Protein AF-A0A9D8VPH8-F1 (afdb_monomer)

Mean predicted aligned error: 17.32 Å

pLDDT: mean 70.52, std 19.3, range [32.56, 95.44]

Foldseek 3Di:
DDDDDDDDDDDPPPPPPPPPPQDQDPFWKKWWDDPPWTWIWGAHPVNQWIWIDTPNDTDIWGWPPPPDPDPQWGWTHDPLWIWTDGPQWIWIQHNVRDITIMGTPVLCLLPVQQPPPPPPPQPPFAKKFFDQAWFFFADFDPPGDGPDGGYHRFIKTFRGFPNPDDDQATKTWIAGDPGDIGITTQARMEDCDPDSSNCRRHPHDD

Sequence (206 aa):
MIRTLFVATAVAATMTMAVPKAEASPGFDFVCFDRDIVASIGLDLEWENAYLTIDGKETVLPATGQGSSNRDSFAFAGDGFSFQGFAPEGQLILADGRAAQCYQARQSIKTMALYGSDNNFQWSAYDARGTGSGNVRAAPSVFAEKVASLGDDEPVIIKRNTDEFLDGFFWFQIAFGEGETGYIWGALLCTDADEPELNTTVRRCN

Nearest PDB structures (foldseek):
  5jk2-assembly5_E  TM=5.278E-01  e=2.206E-01  Treponema pallidum subsp. pallidum str. Nichols
  7ybu-assembly1_A  TM=3.142E-01  e=6.454E-03  Homo sapiens
  5jk2-assembly8_H  TM=4.843E-01  e=2.206E-01  Treponema pallidum subsp. pallidum str. Nichols
  6lf2-assembly1_A  TM=1.926E-01  e=7.955E+00  Mytilisepta virgata

Radius of gyration: 25.85 Å; Cα contacts (8 Å, |Δi|>4): 419; chains: 1; bounding box: 108×34×48 Å

Solvent-accessible surface area (backbone atoms only — not comparable to full-atom values): 11797 Å² total; per-residue (Å²): 138,90,82,84,85,80,83,83,81,83,79,82,78,80,78,78,76,75,76,74,79,75,73,69,37,100,79,48,38,27,45,29,42,45,103,89,46,68,34,40,33,31,28,39,91,81,63,51,39,33,42,37,30,47,92,88,45,77,45,72,18,41,44,72,74,62,79,49,97,48,89,48,45,48,41,25,42,39,97,60,33,36,42,36,42,46,68,64,40,32,37,37,33,40,71,87,70,51,73,21,54,24,30,30,42,97,72,24,61,74,46,64,68,63,61,77,75,55,98,73,70,73,60,66,74,39,71,31,23,23,30,69,79,19,56,25,11,78,39,76,47,94,85,37,57,75,74,48,71,38,46,63,69,34,66,29,31,45,61,41,73,65,74,39,71,54,99,90,22,38,19,27,35,32,34,33,86,96,71,47,73,38,16,35,53,19,80,35,31,21,29,82,59,94,41,82,77,47,57,73,44,25,40,65,59,132

Structure (mmCIF, N/CA/C/O backbone):
data_AF-A0A9D8VPH8-F1
#
_entry.id   AF-A0A9D8VPH8-F1
#
loop_
_atom_site.group_PDB
_atom_site.id
_atom_site.type_symbol
_atom_site.label_atom_id
_atom_site.label_alt_id
_atom_site.label_comp_id
_atom_site.label_asym_id
_atom_site.label_entity_id
_atom_site.label_seq_id
_atom_site.pdbx_PDB_ins_code
_atom_site.Cartn_x
_atom_site.Cartn_y
_atom_site.Cartn_z
_atom_site.occupancy
_atom_site.B_iso_or_equiv
_atom_site.auth_seq_id
_atom_site.auth_comp_id
_atom_site.auth_asym_id
_atom_site.auth_atom_id
_atom_site.pdbx_PDB_model_num
ATOM 1 N N . MET A 1 1 ? 85.100 -12.158 -18.370 1.00 43.06 1 MET A N 1
ATOM 2 C CA . MET A 1 1 ? 84.073 -11.170 -18.764 1.00 43.06 1 MET A CA 1
ATOM 3 C C . MET A 1 1 ? 82.760 -11.902 -18.969 1.00 43.06 1 MET A C 1
ATOM 5 O O . MET A 1 1 ? 82.743 -12.952 -19.591 1.00 43.06 1 MET A O 1
ATOM 9 N N . ILE A 1 2 ? 81.724 -11.378 -18.324 1.00 43.78 2 ILE A N 1
ATOM 10 C CA . ILE A 1 2 ? 80.366 -11.906 -18.140 1.00 43.78 2 ILE A CA 1
ATOM 11 C C . ILE A 1 2 ? 79.537 -11.706 -19.420 1.00 43.78 2 ILE A C 1
ATOM 13 O O . ILE A 1 2 ? 79.721 -10.675 -20.063 1.00 43.78 2 ILE A O 1
ATOM 17 N N . ARG A 1 3 ? 78.585 -12.607 -19.725 1.00 40.88 3 ARG A N 1
ATOM 18 C CA . ARG A 1 3 ? 77.156 -12.261 -19.942 1.00 40.88 3 ARG A CA 1
ATOM 19 C C . ARG A 1 3 ? 76.306 -13.476 -20.325 1.00 40.88 3 ARG A C 1
ATOM 21 O O . ARG A 1 3 ? 76.229 -13.879 -21.478 1.00 40.88 3 ARG A O 1
ATOM 28 N N . THR A 1 4 ? 75.632 -14.009 -19.314 1.00 42.00 4 THR A N 1
ATOM 29 C CA . THR A 1 4 ? 74.482 -14.909 -19.413 1.00 42.00 4 THR A CA 1
ATOM 30 C C . THR A 1 4 ? 73.277 -14.108 -19.920 1.00 42.00 4 THR A C 1
ATOM 32 O O . THR A 1 4 ? 72.920 -13.097 -19.312 1.00 42.00 4 THR A O 1
ATOM 35 N N . LEU A 1 5 ? 72.669 -14.523 -21.036 1.00 47.56 5 LEU A N 1
ATOM 36 C CA . LEU A 1 5 ? 71.384 -13.992 -21.502 1.00 47.56 5 LEU A CA 1
ATOM 37 C C . LEU A 1 5 ? 70.265 -14.554 -20.616 1.00 47.56 5 LEU A C 1
ATOM 39 O O . LEU A 1 5 ? 70.063 -15.765 -20.579 1.00 47.56 5 LEU A O 1
ATOM 43 N N . PHE A 1 6 ? 69.519 -13.680 -19.943 1.00 44.41 6 PHE A N 1
ATOM 44 C CA . PHE A 1 6 ? 68.229 -14.028 -19.350 1.00 44.41 6 PHE A CA 1
ATOM 45 C C . PHE A 1 6 ? 67.113 -13.664 -20.331 1.00 44.41 6 PHE A C 1
ATOM 47 O O . PHE A 1 6 ? 66.989 -12.513 -20.749 1.00 44.41 6 PHE A O 1
ATOM 54 N N . VAL A 1 7 ? 66.316 -14.665 -20.701 1.00 47.72 7 VAL A N 1
ATOM 55 C CA . VAL A 1 7 ? 65.078 -14.521 -21.472 1.00 47.72 7 VAL A CA 1
ATOM 56 C C . VAL A 1 7 ? 63.982 -14.058 -20.512 1.00 47.72 7 VAL A C 1
ATOM 58 O O . VAL A 1 7 ? 63.615 -14.783 -19.589 1.00 47.72 7 VAL A O 1
ATOM 61 N N . ALA A 1 8 ? 63.471 -12.845 -20.713 1.00 44.78 8 ALA A N 1
ATOM 62 C CA . ALA A 1 8 ? 62.307 -12.342 -19.995 1.00 44.78 8 ALA A CA 1
ATOM 63 C C . ALA A 1 8 ? 61.039 -12.812 -20.718 1.00 44.78 8 ALA A C 1
ATOM 65 O O . ALA A 1 8 ? 60.713 -12.327 -21.800 1.00 44.78 8 ALA A O 1
ATOM 66 N N . THR A 1 9 ? 60.333 -13.773 -20.125 1.00 45.97 9 THR A N 1
ATOM 67 C CA . THR A 1 9 ? 59.008 -14.194 -20.595 1.00 45.97 9 THR A CA 1
ATOM 68 C C . THR A 1 9 ? 57.981 -13.306 -19.900 1.00 45.97 9 THR A C 1
ATOM 70 O O . THR A 1 9 ? 57.778 -13.423 -18.694 1.00 45.97 9 THR A O 1
ATOM 73 N N . ALA A 1 10 ? 57.380 -12.372 -20.635 1.00 46.34 10 ALA A N 1
ATOM 74 C CA . ALA A 1 10 ? 56.310 -11.527 -20.120 1.00 46.34 10 ALA A CA 1
ATOM 75 C C . ALA A 1 10 ? 55.003 -12.332 -20.092 1.00 46.34 10 ALA A C 1
ATOM 77 O O . ALA A 1 10 ? 54.409 -12.608 -21.133 1.00 46.34 10 ALA A O 1
ATOM 78 N N . VAL A 1 11 ? 54.566 -12.731 -18.898 1.00 50.97 11 VAL A N 1
ATOM 79 C CA . VAL A 1 11 ? 53.231 -13.297 -18.679 1.00 50.97 11 VAL A CA 1
ATOM 80 C C . VAL A 1 11 ? 52.247 -12.130 -18.638 1.00 50.97 11 VAL A C 1
ATOM 82 O O . VAL A 1 11 ? 52.229 -11.359 -17.681 1.00 50.97 11 VAL A O 1
ATOM 85 N N . ALA A 1 12 ? 51.452 -11.974 -19.695 1.00 48.78 12 ALA A N 1
ATOM 86 C CA . ALA A 1 12 ? 50.333 -11.043 -19.710 1.00 48.78 12 ALA A CA 1
ATOM 87 C C . ALA A 1 12 ? 49.222 -11.600 -18.807 1.00 48.78 12 ALA A C 1
ATOM 89 O O . ALA A 1 12 ? 48.477 -12.496 -19.197 1.00 48.78 12 ALA A O 1
ATOM 90 N N . ALA A 1 13 ? 49.145 -11.099 -17.575 1.00 45.41 13 ALA A N 1
ATOM 91 C CA . ALA A 1 13 ? 48.037 -11.378 -16.676 1.00 45.41 13 ALA A CA 1
ATOM 92 C C . ALA A 1 13 ? 46.803 -10.603 -17.161 1.00 45.41 13 ALA A C 1
ATOM 94 O O . ALA A 1 13 ? 46.697 -9.393 -16.966 1.00 45.41 13 ALA A O 1
ATOM 95 N N . THR A 1 14 ? 45.871 -11.292 -17.816 1.00 45.94 14 THR A N 1
ATOM 96 C CA . THR A 1 14 ? 44.527 -10.768 -18.073 1.00 45.94 14 THR A CA 1
ATOM 97 C C . THR A 1 14 ? 43.795 -10.671 -16.740 1.00 45.94 14 THR A C 1
ATOM 99 O O . THR A 1 14 ? 43.252 -11.657 -16.246 1.00 45.94 14 THR A O 1
ATOM 102 N N . MET A 1 15 ? 43.825 -9.488 -16.126 1.00 43.62 15 MET A N 1
ATOM 103 C CA . MET A 1 15 ? 42.966 -9.169 -14.992 1.00 43.62 15 MET A CA 1
ATOM 104 C C . MET A 1 15 ? 41.521 -9.123 -15.489 1.00 43.62 15 MET A C 1
ATOM 106 O O . MET A 1 15 ? 41.090 -8.142 -16.090 1.00 43.62 15 MET A O 1
ATOM 110 N N . THR A 1 16 ? 40.769 -10.196 -15.256 1.00 43.66 16 THR A N 1
ATOM 111 C CA . THR A 1 16 ? 39.308 -10.146 -15.285 1.00 43.66 16 THR A CA 1
ATOM 112 C C . THR A 1 16 ? 38.879 -9.262 -14.122 1.00 43.66 16 THR A C 1
ATOM 114 O O . THR A 1 16 ? 38.888 -9.702 -12.972 1.00 43.66 16 THR A O 1
ATOM 117 N N . MET A 1 17 ? 38.580 -7.992 -14.400 1.00 38.25 17 MET A N 1
ATOM 118 C CA . MET A 1 17 ? 37.919 -7.140 -13.421 1.00 38.25 17 MET A CA 1
ATOM 119 C C . MET A 1 17 ? 36.546 -7.754 -13.154 1.00 38.25 17 MET A C 1
ATOM 121 O O . MET A 1 17 ? 35.689 -7.775 -14.035 1.00 38.25 17 MET A O 1
ATOM 125 N N . ALA A 1 18 ? 36.365 -8.316 -11.960 1.00 37.81 18 ALA A N 1
ATOM 126 C CA . ALA A 1 18 ? 35.039 -8.610 -11.455 1.00 37.81 18 ALA A CA 1
ATOM 127 C C . ALA A 1 18 ? 34.320 -7.265 -11.352 1.00 37.81 18 ALA A C 1
ATOM 129 O O . ALA A 1 18 ? 34.745 -6.400 -10.585 1.00 37.81 18 ALA A O 1
ATOM 130 N N . VAL A 1 19 ? 33.295 -7.066 -12.181 1.00 39.75 19 VAL A N 1
ATOM 131 C CA . VAL A 1 19 ? 32.410 -5.910 -12.060 1.00 39.75 19 VAL A CA 1
ATOM 132 C C . VAL A 1 19 ? 31.807 -6.004 -10.659 1.00 39.75 19 VAL A C 1
ATOM 134 O O . VAL A 1 19 ? 31.173 -7.024 -10.361 1.00 39.75 19 VAL A O 1
ATOM 137 N N . PRO A 1 20 ? 32.062 -5.039 -9.757 1.00 38.50 20 PRO A N 1
ATOM 138 C CA .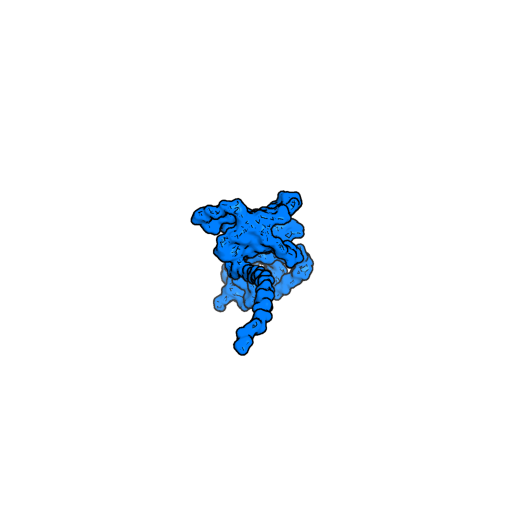 PRO A 1 20 ? 31.401 -5.045 -8.467 1.00 38.50 20 PRO A CA 1
ATOM 139 C C . PRO A 1 20 ? 29.900 -5.029 -8.741 1.00 38.50 20 PRO A C 1
ATOM 141 O O . PRO A 1 20 ? 29.426 -4.229 -9.547 1.00 38.50 20 PRO A O 1
ATOM 144 N N . LYS A 1 21 ? 29.171 -5.966 -8.127 1.00 39.19 21 LYS A N 1
ATOM 145 C CA . LYS A 1 21 ? 27.712 -5.983 -8.170 1.00 39.19 21 LYS A CA 1
ATOM 146 C C . LYS A 1 21 ? 27.276 -4.625 -7.624 1.00 39.19 21 LYS A C 1
ATOM 148 O O . LYS A 1 21 ? 27.523 -4.354 -6.452 1.00 39.19 21 LYS A O 1
ATOM 153 N N . ALA A 1 22 ? 26.773 -3.749 -8.492 1.00 43.41 22 ALA A N 1
ATOM 154 C CA . ALA A 1 22 ? 26.276 -2.452 -8.078 1.00 43.41 22 ALA A CA 1
ATOM 155 C C . ALA A 1 22 ? 25.203 -2.719 -7.023 1.00 43.41 22 ALA A C 1
ATOM 157 O O . ALA A 1 22 ? 24.220 -3.413 -7.288 1.00 43.41 22 ALA A O 1
ATOM 158 N N . GLU A 1 23 ? 25.460 -2.283 -5.793 1.00 38.69 23 GLU A N 1
ATOM 159 C CA . GLU A 1 23 ? 24.465 -2.351 -4.737 1.00 38.69 23 GLU A CA 1
ATOM 160 C C . GLU A 1 23 ? 23.299 -1.474 -5.193 1.00 38.69 23 GLU A C 1
ATOM 162 O O . GLU A 1 23 ? 23.484 -0.284 -5.465 1.00 38.69 23 GLU A O 1
ATOM 167 N N . ALA A 1 24 ? 22.122 -2.084 -5.364 1.00 39.75 24 ALA A N 1
ATOM 168 C CA . ALA A 1 24 ? 20.904 -1.363 -5.698 1.00 39.75 24 ALA A CA 1
ATOM 169 C C . ALA A 1 24 ? 20.749 -0.174 -4.736 1.00 39.75 24 ALA A C 1
ATOM 171 O O . ALA A 1 24 ? 20.953 -0.298 -3.524 1.00 39.75 24 ALA A O 1
ATOM 172 N N . SER A 1 25 ? 20.470 1.004 -5.294 1.00 39.38 25 SER A N 1
ATOM 173 C CA . SER A 1 25 ? 20.439 2.246 -4.530 1.00 39.38 25 SER A CA 1
ATOM 174 C C . SER A 1 25 ? 19.350 2.204 -3.447 1.00 39.38 25 SER A C 1
ATOM 176 O O . SER A 1 25 ? 18.224 1.829 -3.766 1.00 39.38 25 SER A O 1
ATOM 178 N N . PRO A 1 26 ? 19.592 2.682 -2.209 1.00 40.00 26 PRO A N 1
ATOM 179 C CA . PRO A 1 26 ? 18.614 2.654 -1.106 1.00 40.00 26 PRO A CA 1
ATOM 180 C C . PRO A 1 26 ? 17.385 3.589 -1.252 1.00 40.00 26 PRO A C 1
ATOM 182 O O . PRO A 1 26 ? 16.870 4.096 -0.249 1.00 40.00 26 PRO A O 1
ATOM 185 N N . GLY A 1 27 ? 16.941 3.943 -2.463 1.00 46.38 27 GLY A N 1
ATOM 186 C CA . GLY A 1 27 ? 16.120 5.148 -2.656 1.00 46.38 27 GLY A CA 1
ATOM 187 C C . GLY A 1 27 ? 14.969 5.113 -3.656 1.00 46.38 27 GLY A C 1
ATOM 188 O O . GLY A 1 27 ? 14.057 5.928 -3.500 1.00 46.38 27 GLY A O 1
ATOM 189 N N . PHE A 1 28 ? 14.978 4.229 -4.652 1.00 52.66 28 PHE A N 1
ATOM 190 C CA . PHE A 1 28 ? 14.043 4.297 -5.784 1.00 52.66 28 PHE A CA 1
ATOM 191 C C . PHE A 1 28 ? 13.571 2.907 -6.194 1.00 52.66 28 PHE A C 1
ATOM 193 O O . PHE A 1 28 ? 13.762 2.484 -7.329 1.00 52.66 28 PHE A O 1
ATOM 200 N N . ASP A 1 29 ? 12.952 2.205 -5.253 1.00 73.62 29 ASP A N 1
ATOM 201 C CA . ASP A 1 29 ? 12.341 0.917 -5.550 1.00 73.62 29 ASP A CA 1
ATOM 202 C C . ASP A 1 29 ? 10.906 1.135 -6.031 1.00 73.62 29 ASP A C 1
ATOM 204 O O . ASP A 1 29 ? 10.215 2.020 -5.531 1.00 73.62 29 ASP A O 1
ATOM 208 N N . PHE A 1 30 ? 10.447 0.353 -6.999 1.00 78.25 30 PHE A N 1
ATOM 209 C CA . PHE A 1 30 ? 9.050 0.237 -7.395 1.00 78.25 30 PHE A CA 1
ATOM 210 C C . PHE A 1 30 ? 8.558 -1.162 -7.063 1.00 78.25 30 PHE A C 1
ATOM 212 O O . PHE A 1 30 ? 9.297 -2.137 -7.189 1.00 78.25 30 PHE A O 1
ATOM 219 N N . VAL A 1 31 ? 7.291 -1.261 -6.684 1.00 77.56 31 VAL A N 1
ATOM 220 C CA . VAL A 1 31 ? 6.583 -2.534 -6.571 1.00 77.56 31 VAL A CA 1
ATOM 221 C C . VAL A 1 31 ? 5.559 -2.589 -7.689 1.00 77.56 31 VAL A C 1
ATOM 223 O O . VAL A 1 31 ? 4.720 -1.694 -7.805 1.00 77.56 31 VAL A O 1
ATOM 226 N N . CYS A 1 32 ? 5.651 -3.626 -8.512 1.00 75.88 32 CYS A N 1
ATOM 227 C CA . CYS A 1 32 ? 4.750 -3.900 -9.616 1.00 75.88 32 CYS A CA 1
ATOM 228 C C . CYS A 1 32 ? 3.871 -5.100 -9.285 1.00 75.88 32 CYS A C 1
ATOM 230 O O . CYS A 1 32 ? 4.361 -6.110 -8.776 1.00 75.88 32 CYS A O 1
ATOM 232 N N . PHE A 1 33 ? 2.590 -5.004 -9.618 1.00 66.12 33 PHE A N 1
ATOM 233 C CA . PHE A 1 33 ? 1.634 -6.075 -9.377 1.00 66.12 33 PHE A CA 1
ATOM 234 C C . PHE A 1 33 ? 0.684 -6.275 -10.561 1.00 66.12 33 PHE A C 1
ATOM 236 O O . PHE A 1 33 ? 0.204 -5.328 -11.189 1.00 66.12 33 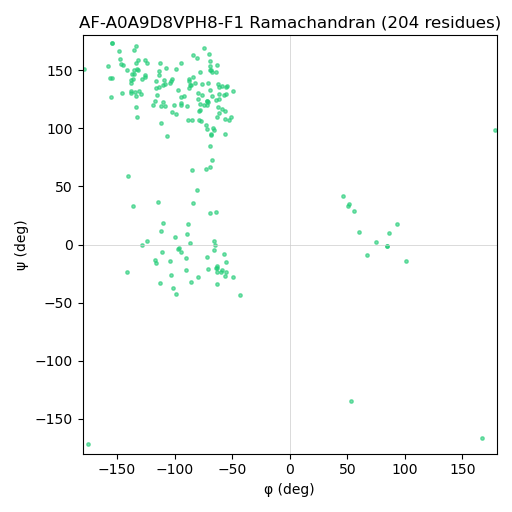PHE A O 1
ATOM 243 N N . ASP A 1 34 ? 0.430 -7.548 -10.843 1.00 64.62 34 ASP A N 1
ATOM 244 C CA . ASP A 1 34 ? -0.652 -8.084 -11.672 1.00 64.62 34 ASP A CA 1
ATOM 245 C C . ASP A 1 34 ? -1.250 -9.288 -10.915 1.00 64.62 34 ASP A C 1
ATOM 247 O O . ASP A 1 34 ? -0.647 -9.758 -9.951 1.00 64.62 34 ASP A O 1
ATOM 251 N N . ARG A 1 35 ? -2.418 -9.805 -11.322 1.00 55.84 35 ARG A N 1
ATOM 252 C CA . ARG A 1 35 ? -3.180 -10.840 -10.583 1.00 55.84 35 ARG A CA 1
ATOM 253 C C . ARG A 1 35 ? -2.350 -12.050 -10.134 1.00 55.84 35 ARG A C 1
ATOM 255 O O . ARG A 1 35 ? -2.701 -12.658 -9.130 1.00 55.84 35 ARG A O 1
ATOM 262 N N . ASP A 1 36 ? -1.277 -12.364 -10.859 1.00 65.00 36 ASP A N 1
ATOM 263 C CA . ASP A 1 36 ? -0.448 -13.551 -10.643 1.00 65.00 36 ASP A CA 1
ATOM 264 C C . ASP A 1 36 ? 1.044 -13.237 -10.411 1.00 65.00 36 ASP A C 1
ATOM 266 O O . ASP A 1 36 ? 1.846 -14.165 -10.339 1.00 65.00 36 ASP A O 1
ATOM 270 N N . ILE A 1 37 ? 1.455 -11.960 -10.36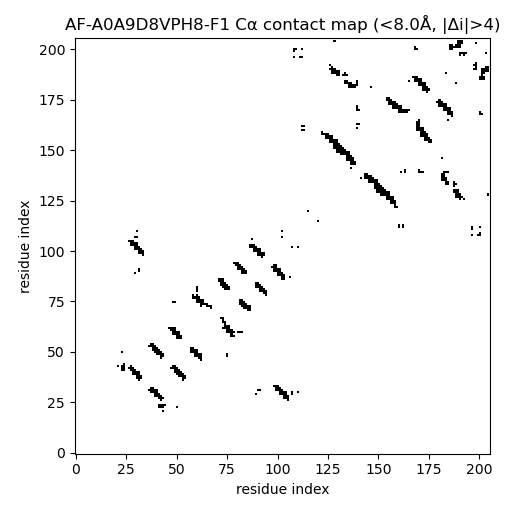7 1.00 64.38 37 ILE A N 1
ATOM 271 C CA . ILE A 1 37 ? 2.877 -11.574 -10.303 1.00 64.38 37 ILE A CA 1
ATOM 272 C C . ILE A 1 37 ? 3.087 -10.433 -9.313 1.00 64.38 37 ILE A C 1
ATOM 274 O O . ILE A 1 37 ? 2.455 -9.382 -9.418 1.00 64.38 37 ILE A O 1
ATOM 278 N N . VAL A 1 38 ? 4.062 -10.623 -8.422 1.00 65.94 38 VAL A N 1
ATOM 279 C CA . VAL A 1 38 ? 4.664 -9.569 -7.602 1.00 65.94 38 VAL A CA 1
ATOM 280 C C . VAL A 1 38 ? 6.102 -9.386 -8.070 1.00 65.94 38 VAL A C 1
ATOM 282 O O . VAL A 1 38 ? 6.900 -10.322 -8.021 1.00 65.94 38 VAL A O 1
ATOM 285 N N . ALA A 1 39 ? 6.426 -8.185 -8.539 1.00 79.12 39 ALA A N 1
ATOM 286 C CA . ALA A 1 39 ? 7.770 -7.835 -8.974 1.00 79.12 39 ALA A CA 1
ATOM 287 C C . ALA A 1 39 ? 8.268 -6.590 -8.241 1.00 79.12 39 ALA A C 1
ATOM 289 O O . ALA A 1 39 ? 7.491 -5.676 -7.961 1.00 79.12 39 ALA A O 1
ATOM 290 N N . SER A 1 40 ? 9.566 -6.528 -7.964 1.00 81.06 40 SER A N 1
ATOM 291 C CA . SER A 1 40 ? 10.217 -5.305 -7.493 1.00 81.06 40 SER A CA 1
ATOM 292 C C . SER A 1 40 ? 11.202 -4.792 -8.530 1.00 81.06 40 SER A C 1
ATOM 294 O O . SER A 1 40 ? 11.774 -5.564 -9.298 1.00 81.06 40 SER A O 1
ATOM 296 N N . ILE A 1 41 ? 11.377 -3.476 -8.579 1.00 84.44 41 ILE A N 1
ATOM 297 C CA . ILE A 1 41 ? 12.321 -2.824 -9.480 1.00 84.44 41 ILE A CA 1
ATOM 298 C C . ILE A 1 41 ? 13.128 -1.816 -8.682 1.00 84.44 41 ILE A C 1
ATOM 300 O O . ILE A 1 41 ? 12.582 -0.793 -8.290 1.00 84.44 41 ILE A O 1
ATOM 304 N N . GLY A 1 42 ? 14.412 -2.083 -8.466 1.00 82.38 42 GLY A N 1
ATOM 305 C CA . GLY A 1 42 ? 15.339 -1.083 -7.931 1.00 82.38 42 GLY A CA 1
ATOM 306 C C . GLY A 1 42 ? 15.949 -0.262 -9.059 1.00 82.38 42 GLY A C 1
ATOM 307 O O . GLY A 1 42 ? 16.270 -0.818 -10.105 1.00 82.38 42 GLY A O 1
ATOM 308 N N . LEU A 1 43 ? 16.127 1.043 -8.877 1.00 79.38 43 LEU A N 1
ATOM 309 C CA . LEU A 1 43 ? 16.886 1.876 -9.818 1.00 79.38 43 LEU A CA 1
ATOM 310 C C . LEU A 1 43 ? 18.280 2.170 -9.258 1.00 79.38 43 LEU A C 1
ATOM 312 O O . LEU A 1 43 ? 18.427 2.423 -8.058 1.00 79.38 43 LEU A O 1
ATOM 316 N N . ASP A 1 44 ? 19.314 2.162 -10.104 1.00 71.81 44 ASP A N 1
ATOM 317 C CA . ASP A 1 44 ? 20.605 2.719 -9.690 1.00 71.81 44 ASP A CA 1
ATOM 318 C C . ASP A 1 44 ? 20.550 4.253 -9.566 1.00 71.81 44 ASP A C 1
ATOM 320 O O . ASP A 1 44 ? 19.624 4.931 -10.016 1.00 71.81 44 ASP A O 1
ATOM 324 N N . LEU A 1 45 ? 21.552 4.818 -8.889 1.00 64.38 45 LEU A N 1
ATOM 325 C CA . LEU A 1 45 ? 21.646 6.263 -8.655 1.00 64.38 45 LEU A CA 1
ATOM 326 C C . LEU A 1 45 ? 21.784 7.076 -9.946 1.00 64.38 45 LEU A C 1
ATOM 328 O O . LEU A 1 45 ? 21.464 8.268 -9.956 1.00 64.38 45 LEU A O 1
ATOM 332 N N . GLU A 1 46 ? 22.283 6.443 -11.000 1.00 73.69 46 GLU A N 1
ATOM 333 C CA . GLU A 1 46 ? 22.599 7.070 -12.279 1.00 73.69 46 GLU A CA 1
ATOM 334 C C . GLU A 1 46 ? 21.437 6.945 -13.277 1.00 73.69 46 GLU A C 1
ATOM 336 O O . GLU A 1 46 ? 21.456 7.603 -14.316 1.00 73.69 46 GLU A O 1
ATOM 341 N N . TRP A 1 47 ? 20.383 6.199 -12.916 1.00 75.25 47 TRP A N 1
ATOM 342 C CA . TRP A 1 47 ? 19.238 5.862 -13.766 1.00 75.25 47 TRP A CA 1
ATOM 343 C C . TRP A 1 47 ? 19.663 5.172 -15.070 1.00 75.25 47 TRP A C 1
ATOM 345 O O . TRP A 1 47 ? 18.987 5.278 -16.094 1.00 75.25 47 TRP A O 1
ATOM 355 N N . GLU A 1 48 ? 20.787 4.458 -15.031 1.00 81.81 48 GLU A N 1
ATOM 356 C CA . GLU A 1 48 ? 21.329 3.705 -16.159 1.00 81.81 48 GLU A CA 1
ATOM 357 C C . GLU A 1 48 ? 20.721 2.308 -16.232 1.00 81.81 48 GLU A C 1
ATOM 359 O O . GLU A 1 48 ? 20.517 1.777 -17.327 1.00 81.81 48 GLU A O 1
ATOM 364 N N . ASN A 1 49 ? 20.388 1.727 -15.078 1.00 84.88 49 ASN A N 1
ATOM 365 C CA . ASN A 1 49 ? 19.815 0.395 -14.978 1.00 84.88 49 ASN A CA 1
ATOM 366 C C . ASN A 1 49 ? 18.665 0.337 -13.973 1.00 84.88 49 ASN A C 1
ATOM 368 O O . ASN A 1 49 ? 18.679 0.964 -12.909 1.00 84.88 49 ASN A O 1
ATOM 372 N N . ALA A 1 50 ? 17.703 -0.517 -14.305 1.00 88.81 50 ALA A N 1
ATOM 373 C CA . ALA A 1 50 ? 16.677 -1.002 -13.404 1.00 88.81 50 ALA A CA 1
ATOM 374 C C . ALA A 1 50 ? 16.909 -2.492 -13.103 1.00 88.81 50 ALA A C 1
ATOM 376 O O . ALA A 1 50 ? 17.206 -3.282 -13.996 1.00 88.81 50 ALA A O 1
ATOM 377 N N . TYR A 1 51 ? 16.763 -2.889 -11.844 1.00 88.00 51 TYR A N 1
ATOM 378 C CA . TYR A 1 51 ? 16.974 -4.246 -11.346 1.00 88.00 51 TYR A CA 1
ATOM 379 C C . TYR A 1 51 ? 15.614 -4.871 -11.053 1.00 88.00 51 TYR A C 1
ATOM 381 O O . TYR A 1 51 ? 15.046 -4.666 -9.981 1.00 88.00 51 TYR A O 1
ATOM 389 N N . LEU A 1 52 ? 15.075 -5.596 -12.031 1.00 90.06 52 LEU A N 1
ATOM 390 C CA . LEU A 1 52 ? 13.798 -6.293 -11.930 1.00 90.06 52 LEU A CA 1
ATOM 391 C C . LEU A 1 52 ? 13.978 -7.608 -11.169 1.00 90.06 52 LEU A C 1
ATOM 393 O O . LEU A 1 52 ? 14.760 -8.455 -11.587 1.00 90.06 52 LEU A O 1
ATOM 397 N N . THR A 1 53 ? 13.204 -7.822 -10.110 1.00 81.94 53 THR A N 1
ATOM 398 C CA . THR A 1 53 ? 13.146 -9.095 -9.384 1.00 81.94 53 THR A CA 1
ATOM 399 C C . THR A 1 53 ? 11.750 -9.695 -9.479 1.00 81.94 53 THR A C 1
ATOM 401 O O . THR A 1 53 ? 10.779 -9.062 -9.071 1.00 81.94 53 THR A O 1
ATOM 404 N N . ILE A 1 54 ? 11.654 -10.926 -9.986 1.00 80.44 54 ILE A N 1
ATOM 405 C CA . ILE A 1 54 ? 10.428 -11.743 -10.018 1.00 80.44 54 ILE A CA 1
ATOM 406 C C . ILE A 1 54 ? 10.785 -13.112 -9.437 1.00 80.44 54 ILE A C 1
ATOM 408 O O . ILE A 1 54 ? 11.788 -13.697 -9.843 1.00 80.44 54 ILE A O 1
ATOM 412 N N . ASP A 1 55 ? 10.014 -13.611 -8.468 1.00 76.94 55 ASP A N 1
ATOM 413 C CA . ASP A 1 55 ? 10.248 -14.906 -7.799 1.00 76.94 55 ASP A CA 1
ATOM 414 C C . ASP A 1 55 ? 11.685 -15.086 -7.260 1.00 76.94 55 ASP A C 1
ATOM 416 O O . ASP A 1 55 ? 12.275 -16.166 -7.308 1.00 76.94 55 ASP A O 1
ATOM 420 N N . GLY A 1 56 ? 12.296 -13.994 -6.786 1.00 71.44 56 GLY A N 1
ATOM 421 C CA . GLY A 1 56 ? 13.676 -13.978 -6.286 1.00 71.44 56 GLY A CA 1
ATOM 422 C C . GLY A 1 56 ? 14.759 -14.040 -7.371 1.00 71.44 56 GLY A C 1
ATOM 423 O O . GLY A 1 56 ? 15.947 -14.050 -7.046 1.00 71.44 56 GLY A O 1
ATOM 424 N N . LYS A 1 57 ? 14.384 -14.057 -8.656 1.00 82.56 57 LYS A N 1
ATOM 425 C CA . LYS A 1 57 ? 15.313 -13.965 -9.782 1.00 82.56 57 LYS A CA 1
ATOM 426 C C . LYS A 1 57 ? 15.450 -12.515 -10.241 1.00 82.56 57 LYS A C 1
ATOM 428 O O . LYS A 1 57 ? 14.486 -11.903 -10.692 1.00 82.56 57 LYS A O 1
ATOM 433 N N . GLU A 1 58 ? 16.676 -12.010 -10.180 1.00 87.25 58 GLU A N 1
ATOM 434 C CA . GLU A 1 58 ? 17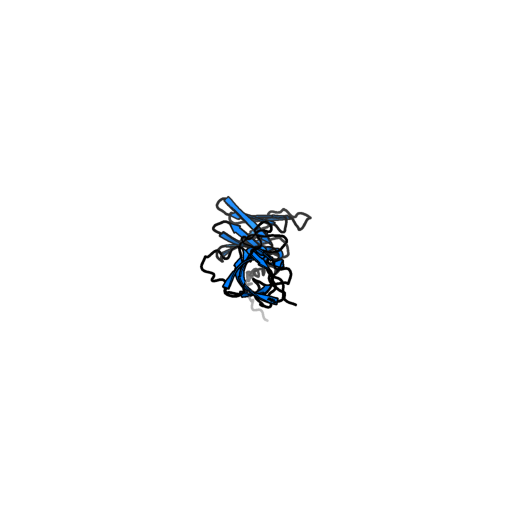.054 -10.670 -10.633 1.00 87.25 58 GLU A CA 1
ATOM 435 C C . GLU A 1 58 ? 17.374 -10.661 -12.138 1.00 87.25 58 GLU A C 1
ATOM 437 O O . GLU A 1 58 ? 18.035 -11.564 -12.656 1.00 87.25 58 GLU A O 1
ATOM 442 N N . THR A 1 59 ? 16.896 -9.634 -12.836 1.00 92.12 59 THR A N 1
ATOM 443 C CA . THR A 1 59 ? 17.132 -9.340 -14.254 1.00 92.12 59 THR A CA 1
ATOM 444 C C . THR A 1 59 ? 17.463 -7.858 -14.386 1.00 92.12 59 THR A C 1
ATOM 446 O O . THR A 1 59 ? 16.763 -7.010 -13.836 1.00 92.12 59 THR A O 1
ATOM 449 N N . VAL A 1 60 ? 18.531 -7.531 -15.111 1.00 92.81 60 VAL A N 1
ATOM 450 C CA . VAL A 1 60 ? 18.956 -6.140 -15.311 1.00 92.81 60 VAL A CA 1
ATOM 451 C C . VAL A 1 60 ? 18.305 -5.594 -16.578 1.00 92.81 60 VAL A C 1
ATOM 453 O O . VAL A 1 60 ? 18.409 -6.200 -17.642 1.00 92.81 60 VAL A O 1
ATOM 456 N N . LEU A 1 61 ? 17.648 -4.443 -16.462 1.00 93.56 61 LEU A N 1
ATOM 457 C CA . LEU A 1 61 ? 17.001 -3.718 -17.548 1.00 93.56 61 LEU A CA 1
ATOM 458 C C . LEU A 1 61 ? 17.772 -2.413 -17.806 1.00 93.56 61 LEU A C 1
ATOM 460 O O . LEU A 1 61 ? 17.653 -1.468 -17.022 1.00 93.56 61 LEU A O 1
ATOM 464 N N . PRO A 1 62 ? 18.562 -2.334 -18.887 1.00 92.38 62 PRO A N 1
ATOM 465 C CA . PRO A 1 62 ? 19.241 -1.103 -19.274 1.00 92.38 62 PRO A CA 1
ATOM 466 C C . PRO A 1 62 ? 18.264 0.014 -19.656 1.00 92.38 62 PRO A C 1
ATOM 468 O O . PRO A 1 62 ? 17.196 -0.241 -20.225 1.00 92.38 62 PRO A O 1
ATOM 471 N N . ALA A 1 63 ? 18.652 1.262 -19.403 1.00 88.88 63 ALA A N 1
ATOM 472 C CA . ALA A 1 63 ? 17.911 2.435 -19.847 1.00 88.88 63 ALA A CA 1
ATOM 473 C C . ALA A 1 63 ? 17.832 2.491 -21.381 1.00 88.88 63 ALA A C 1
ATOM 475 O O . ALA A 1 63 ? 18.825 2.326 -22.092 1.00 88.88 63 ALA A O 1
ATOM 476 N N . THR A 1 64 ? 16.651 2.791 -21.922 1.00 86.56 64 THR A N 1
ATOM 477 C CA . THR A 1 64 ? 16.416 2.792 -23.380 1.00 86.56 64 THR A CA 1
ATOM 478 C C . THR A 1 64 ? 16.736 4.133 -24.049 1.00 86.56 64 THR A C 1
ATOM 480 O O . THR A 1 64 ? 16.296 4.399 -25.167 1.00 86.56 64 THR A O 1
ATOM 483 N N . GLY A 1 65 ? 17.504 5.000 -23.381 1.00 64.81 65 GLY A N 1
ATOM 484 C CA . GLY A 1 65 ? 17.983 6.268 -23.938 1.00 64.81 65 GLY A CA 1
ATOM 485 C C . GLY A 1 65 ? 17.029 7.457 -23.797 1.00 64.81 65 GLY A C 1
ATOM 486 O O . GLY A 1 65 ? 17.307 8.519 -24.353 1.00 64.81 65 GLY A O 1
ATOM 487 N N . GLN A 1 66 ? 15.938 7.342 -23.033 1.00 53.94 66 GLN A N 1
ATOM 488 C CA . GLN A 1 66 ? 15.084 8.489 -22.717 1.00 53.94 66 GLN A CA 1
ATOM 489 C C . GLN A 1 66 ? 15.639 9.250 -21.502 1.00 53.94 66 GLN A C 1
ATOM 491 O O . GLN A 1 66 ? 15.019 9.329 -20.447 1.00 53.94 66 GLN A O 1
ATOM 496 N N . GLY A 1 67 ? 16.839 9.817 -21.670 1.00 48.81 67 GLY A N 1
ATOM 497 C CA . GLY A 1 67 ? 17.404 10.826 -20.775 1.00 48.81 67 GLY A CA 1
ATOM 498 C C . GLY A 1 67 ? 16.599 12.115 -20.891 1.00 48.81 67 GLY A C 1
ATOM 499 O O . GLY A 1 67 ? 17.019 13.082 -21.522 1.00 48.81 67 GLY A O 1
ATOM 500 N N . SER A 1 68 ? 15.388 12.102 -20.346 1.00 42.22 68 SER A N 1
ATOM 501 C CA . SER A 1 68 ? 14.616 13.309 -20.132 1.00 42.22 68 SER A CA 1
ATOM 502 C C . SER A 1 68 ? 15.416 14.189 -19.180 1.00 42.22 68 SER A C 1
ATOM 504 O O . SER A 1 68 ? 15.828 13.760 -18.105 1.00 42.22 68 SER A O 1
ATOM 506 N N . SER A 1 69 ? 15.615 15.455 -19.540 1.00 50.16 69 SER A N 1
ATOM 507 C CA . SER A 1 69 ? 16.100 16.476 -18.604 1.00 50.16 69 SER A CA 1
ATOM 508 C C . SER A 1 69 ? 15.200 16.615 -17.363 1.00 50.16 69 SER A C 1
ATOM 510 O O . SER A 1 69 ? 15.555 17.325 -16.426 1.00 50.16 69 SER A O 1
ATOM 512 N N . ASN A 1 70 ? 14.038 15.951 -17.370 1.00 50.25 70 ASN A N 1
ATOM 513 C CA . ASN A 1 70 ? 13.128 15.771 -16.257 1.00 50.25 70 ASN A CA 1
ATOM 514 C C . ASN A 1 70 ? 13.351 14.384 -15.629 1.00 50.25 70 ASN A C 1
ATOM 516 O O . ASN A 1 70 ? 13.021 13.365 -16.234 1.00 50.25 70 ASN A O 1
ATOM 520 N N . ARG A 1 71 ? 13.861 14.358 -14.391 1.00 57.84 71 ARG A N 1
ATOM 521 C CA . ARG A 1 71 ? 14.138 13.135 -13.604 1.00 57.84 71 ARG A CA 1
ATOM 522 C C . ARG A 1 71 ? 12.893 12.324 -13.229 1.00 57.84 71 ARG A C 1
ATOM 524 O O . ARG A 1 71 ? 13.007 11.298 -12.573 1.00 57.84 71 ARG A O 1
ATOM 531 N N . ASP A 1 72 ? 11.722 12.798 -13.626 1.00 62.12 72 ASP A N 1
ATOM 532 C CA . ASP A 1 72 ? 10.454 12.197 -13.250 1.00 62.12 72 ASP A CA 1
ATOM 533 C C . ASP A 1 72 ? 9.999 11.131 -14.253 1.00 62.12 72 ASP A C 1
ATOM 535 O O . ASP A 1 72 ? 9.230 10.258 -13.878 1.00 62.12 72 ASP A O 1
ATOM 539 N N . SER A 1 73 ? 10.472 11.148 -15.506 1.00 74.62 73 SER A N 1
ATOM 540 C CA . SER A 1 73 ? 10.138 10.122 -16.508 1.00 74.62 73 SER A CA 1
ATOM 541 C C . SER A 1 73 ? 11.272 9.123 -16.697 1.00 74.62 73 SER A C 1
ATOM 543 O O . SER A 1 73 ? 12.430 9.533 -16.767 1.00 74.62 73 SER A O 1
ATOM 545 N N . PHE A 1 74 ? 10.941 7.849 -16.887 1.00 82.75 74 PHE A N 1
ATOM 546 C CA . PHE A 1 74 ? 11.925 6.778 -17.027 1.00 82.75 74 PHE A CA 1
ATOM 547 C C . PHE A 1 74 ? 11.483 5.694 -18.013 1.00 82.75 74 PHE A C 1
ATOM 549 O O . PHE A 1 74 ? 10.288 5.486 -18.230 1.00 82.75 74 PHE A O 1
ATOM 556 N N . ALA A 1 75 ? 12.462 4.996 -18.595 1.00 89.75 75 ALA A N 1
ATOM 557 C CA . ALA A 1 75 ? 12.246 3.864 -19.490 1.00 89.75 75 ALA A CA 1
ATOM 558 C C . ALA A 1 75 ? 13.467 2.925 -19.508 1.00 89.75 75 ALA A C 1
ATOM 560 O O . ALA A 1 75 ? 14.593 3.351 -19.778 1.00 89.75 75 ALA A O 1
ATOM 561 N N . PHE A 1 76 ? 13.218 1.643 -19.254 1.00 92.12 76 PHE A N 1
ATOM 562 C CA . PHE A 1 76 ? 14.194 0.561 -19.170 1.00 92.12 76 PHE A CA 1
ATOM 563 C C . PHE A 1 76 ? 13.663 -0.668 -19.909 1.00 92.12 76 PHE A C 1
ATOM 565 O O . PHE A 1 76 ? 12.466 -0.951 -19.848 1.00 92.12 76 PHE A O 1
ATOM 572 N N . ALA A 1 77 ? 14.518 -1.423 -20.597 1.00 94.81 77 ALA A N 1
ATOM 573 C CA . ALA A 1 77 ? 14.093 -2.649 -21.271 1.00 94.81 77 ALA A CA 1
ATOM 574 C C . ALA A 1 77 ? 15.235 -3.649 -21.443 1.00 94.81 77 ALA A C 1
ATOM 576 O O . ALA A 1 77 ? 16.366 -3.273 -21.738 1.00 94.81 77 ALA A O 1
ATOM 577 N N . GLY A 1 78 ? 14.917 -4.934 -21.313 1.00 93.94 78 GLY A N 1
ATOM 578 C CA . GLY A 1 78 ? 15.874 -6.035 -21.398 1.00 93.94 78 GLY A CA 1
ATOM 579 C C . GLY A 1 78 ? 15.179 -7.383 -21.234 1.00 93.94 78 GLY A C 1
ATOM 580 O O . GLY A 1 78 ? 14.136 -7.464 -20.596 1.00 93.94 78 GLY A O 1
ATOM 581 N N . ASP A 1 79 ? 15.722 -8.436 -21.849 1.00 92.44 79 ASP A N 1
ATOM 582 C CA . ASP A 1 79 ? 15.247 -9.824 -21.705 1.00 92.44 79 ASP A CA 1
ATOM 583 C C . ASP A 1 79 ? 13.730 -10.038 -21.910 1.00 92.44 79 ASP A C 1
ATOM 585 O O . ASP A 1 79 ? 13.114 -10.912 -21.303 1.00 92.44 79 ASP A O 1
ATOM 589 N N . GLY A 1 80 ? 13.120 -9.247 -22.800 1.00 93.06 80 GLY A N 1
ATOM 590 C CA . GLY A 1 80 ? 11.683 -9.304 -23.100 1.00 93.06 80 GLY A CA 1
ATOM 591 C C . GLY A 1 80 ? 10.794 -8.506 -22.141 1.00 93.06 80 GLY A C 1
ATOM 592 O O . GLY A 1 80 ? 9.589 -8.447 -22.358 1.00 93.06 80 GLY A O 1
ATOM 593 N N . PHE A 1 81 ? 11.367 -7.859 -21.129 1.00 95.44 81 PHE A N 1
ATOM 594 C CA . PHE A 1 81 ? 10.670 -6.968 -20.209 1.00 95.44 81 PHE A CA 1
ATOM 595 C C . PHE A 1 81 ? 10.868 -5.503 -20.603 1.00 95.44 81 PHE A C 1
ATOM 597 O O . PHE A 1 81 ? 11.920 -5.123 -21.128 1.00 95.44 81 PHE A O 1
ATOM 604 N N . SER A 1 82 ? 9.888 -4.657 -20.287 1.00 94.75 82 SER A N 1
ATOM 605 C CA . SER A 1 82 ? 10.059 -3.202 -20.339 1.00 94.75 82 SER A CA 1
ATOM 606 C C . SER A 1 82 ? 9.418 -2.528 -19.139 1.00 94.75 82 SER A C 1
ATOM 608 O O . SER A 1 82 ? 8.255 -2.784 -18.848 1.00 94.75 82 SER A O 1
ATOM 610 N N . PHE A 1 83 ? 10.136 -1.627 -18.485 1.00 93.12 83 PHE A N 1
ATOM 611 C CA . PHE A 1 83 ? 9.640 -0.820 -17.382 1.00 93.12 83 PHE A CA 1
ATOM 612 C C . PHE A 1 83 ? 9.710 0.659 -17.749 1.00 93.12 83 PHE A C 1
ATOM 614 O O . PHE A 1 83 ? 10.787 1.175 -18.032 1.00 93.12 83 PHE A O 1
ATOM 621 N N . GLN A 1 84 ? 8.575 1.349 -17.758 1.00 91.75 84 GLN A N 1
ATOM 622 C CA . GLN A 1 84 ? 8.505 2.754 -18.158 1.00 91.75 84 GLN A CA 1
ATOM 623 C C . GLN A 1 84 ? 7.437 3.505 -17.374 1.00 91.75 84 GLN A C 1
ATOM 625 O O . GLN A 1 84 ? 6.472 2.902 -16.906 1.00 91.75 84 GLN A O 1
ATOM 630 N N . GLY A 1 85 ? 7.575 4.820 -17.243 1.00 84.62 85 GLY A N 1
ATOM 631 C CA . GLY A 1 85 ? 6.597 5.595 -16.493 1.00 84.62 85 GLY A CA 1
ATOM 632 C C . GLY A 1 85 ? 7.009 7.012 -16.152 1.00 84.62 85 GLY A C 1
ATOM 633 O O . GLY A 1 85 ? 7.971 7.564 -16.693 1.00 84.62 85 GLY A O 1
ATOM 634 N N . PHE A 1 86 ? 6.225 7.583 -15.243 1.00 77.81 86 PHE A N 1
ATOM 635 C CA . PHE A 1 86 ? 6.450 8.883 -14.641 1.00 77.81 86 PHE A CA 1
ATOM 636 C C . PHE A 1 86 ? 6.245 8.760 -13.131 1.00 77.81 86 PHE A C 1
ATOM 638 O O . PHE A 1 86 ? 5.147 8.434 -12.681 1.00 77.81 86 PHE A O 1
ATOM 645 N N . ALA A 1 87 ? 7.285 9.022 -12.344 1.00 67.12 87 ALA A N 1
ATOM 646 C CA . ALA A 1 87 ? 7.246 8.875 -10.897 1.00 67.12 87 ALA A CA 1
ATOM 647 C C . ALA A 1 87 ? 6.075 9.678 -10.282 1.00 67.12 87 ALA A C 1
ATOM 649 O O . ALA A 1 87 ? 5.853 10.830 -10.662 1.00 67.12 87 ALA A O 1
ATOM 650 N N . PRO A 1 88 ? 5.323 9.099 -9.325 1.00 71.19 88 PRO A N 1
ATOM 651 C CA . PRO A 1 88 ? 5.604 7.853 -8.600 1.00 71.19 88 PRO A CA 1
ATOM 652 C C . PRO A 1 88 ? 5.058 6.575 -9.266 1.00 71.19 88 PRO A C 1
ATOM 654 O O . PRO A 1 88 ? 5.084 5.518 -8.636 1.00 71.19 88 PRO A O 1
ATOM 657 N N . GLU A 1 89 ? 4.558 6.654 -10.498 1.00 77.94 89 GLU A N 1
ATOM 658 C CA . GLU A 1 89 ? 3.879 5.563 -11.199 1.00 77.94 89 GLU A CA 1
ATOM 659 C C . GLU A 1 89 ? 4.739 4.982 -12.327 1.00 77.94 89 GLU A C 1
ATOM 661 O O . GLU A 1 89 ? 5.564 5.654 -12.950 1.00 77.94 89 GLU A O 1
ATOM 666 N N . GLY A 1 90 ? 4.525 3.708 -12.621 1.00 85.62 90 GLY A N 1
ATOM 667 C CA . GLY A 1 90 ? 5.153 3.041 -13.747 1.00 85.62 90 GLY A CA 1
ATOM 668 C C . GLY A 1 90 ? 4.345 1.860 -14.240 1.00 85.62 90 GLY A C 1
ATOM 669 O O . GLY A 1 90 ? 3.360 1.445 -13.638 1.00 85.62 90 GLY A O 1
ATOM 670 N N . GLN A 1 91 ? 4.793 1.304 -15.352 1.00 91.50 91 GLN A N 1
ATOM 671 C CA . GLN A 1 91 ? 4.226 0.118 -15.956 1.00 91.50 91 GLN A CA 1
ATOM 672 C C . GLN A 1 91 ? 5.355 -0.836 -16.323 1.00 91.50 91 GLN A C 1
ATOM 674 O O . GLN A 1 91 ? 6.300 -0.454 -17.016 1.00 91.50 91 GLN A O 1
ATOM 679 N N . LEU A 1 92 ? 5.231 -2.080 -15.870 1.00 92.56 92 LEU A N 1
ATOM 680 C CA . LEU A 1 92 ? 6.082 -3.191 -16.271 1.00 92.56 92 LEU A CA 1
ATOM 681 C C . LEU A 1 92 ? 5.331 -4.021 -17.310 1.00 92.56 92 LEU A C 1
ATOM 683 O O . LEU A 1 92 ? 4.272 -4.565 -17.021 1.00 92.56 92 LEU A O 1
ATOM 687 N N . ILE A 1 93 ? 5.886 -4.140 -18.507 1.00 94.25 93 ILE A N 1
ATOM 688 C CA . ILE A 1 93 ? 5.443 -5.097 -19.515 1.00 94.25 93 ILE A CA 1
ATOM 689 C C . ILE A 1 93 ? 6.298 -6.350 -19.376 1.00 94.25 93 ILE A C 1
ATOM 691 O O . ILE A 1 93 ? 7.530 -6.286 -19.363 1.00 94.25 93 ILE A O 1
ATOM 695 N N . LEU A 1 94 ? 5.618 -7.480 -19.240 1.00 91.88 94 LEU A N 1
ATOM 696 C CA . LEU A 1 94 ? 6.197 -8.804 -19.090 1.00 91.88 94 LEU A CA 1
ATOM 697 C C . LEU A 1 94 ? 6.532 -9.406 -20.458 1.00 91.88 94 LEU A C 1
ATOM 699 O O . LEU A 1 94 ? 5.989 -8.997 -21.483 1.00 91.88 94 LEU A O 1
ATOM 703 N N . ALA A 1 95 ? 7.374 -10.439 -20.467 1.00 90.44 95 ALA A N 1
ATOM 704 C CA . ALA A 1 95 ? 7.769 -11.136 -21.694 1.00 90.44 95 ALA A CA 1
ATOM 705 C C . ALA A 1 95 ? 6.590 -11.747 -22.482 1.00 90.44 95 ALA A C 1
ATOM 707 O O . ALA A 1 95 ? 6.704 -11.974 -23.685 1.00 90.44 95 ALA A O 1
ATOM 708 N N . ASP A 1 96 ? 5.456 -12.003 -21.822 1.00 89.25 96 ASP A N 1
ATOM 709 C CA . ASP A 1 96 ? 4.216 -12.491 -22.439 1.00 89.25 96 ASP A CA 1
ATOM 710 C C . ASP A 1 96 ? 3.304 -11.364 -22.976 1.00 89.25 96 ASP A C 1
ATOM 712 O O . ASP A 1 96 ? 2.233 -11.638 -23.519 1.00 89.25 96 ASP A O 1
ATOM 716 N N . GLY A 1 97 ? 3.725 -10.102 -22.851 1.00 88.50 97 GLY A N 1
ATOM 717 C CA . GLY A 1 97 ? 2.994 -8.916 -23.292 1.00 88.50 97 GLY A CA 1
ATOM 718 C C . GLY A 1 97 ? 1.957 -8.389 -22.297 1.00 88.50 97 GLY A C 1
ATOM 719 O O . GLY A 1 97 ? 1.321 -7.371 -22.583 1.00 88.50 97 GLY A O 1
ATOM 720 N N . ARG A 1 98 ? 1.769 -9.031 -21.136 1.00 89.00 98 ARG A N 1
ATOM 721 C CA . ARG A 1 98 ? 0.927 -8.481 -20.065 1.00 89.00 98 ARG A CA 1
ATOM 722 C C . ARG A 1 98 ? 1.577 -7.258 -19.432 1.00 89.00 98 ARG A C 1
ATOM 724 O O . ARG A 1 98 ? 2.798 -7.131 -19.414 1.00 89.00 98 ARG A O 1
ATOM 731 N N . ALA A 1 99 ? 0.746 -6.381 -18.879 1.00 86.88 99 ALA A N 1
ATOM 732 C CA . ALA A 1 99 ? 1.188 -5.177 -18.193 1.00 86.88 99 ALA A CA 1
ATOM 733 C C . ALA A 1 99 ? 0.815 -5.225 -16.706 1.00 86.88 99 ALA A C 1
ATOM 735 O O . ALA A 1 99 ? -0.351 -5.415 -16.368 1.00 86.88 99 ALA A O 1
ATOM 736 N N . ALA A 1 100 ? 1.797 -4.987 -15.844 1.00 81.94 100 ALA A N 1
ATOM 737 C CA . ALA A 1 100 ? 1.645 -4.783 -14.412 1.00 81.94 100 ALA A CA 1
ATOM 738 C C . ALA A 1 100 ? 1.782 -3.291 -14.083 1.00 81.94 100 ALA A C 1
ATOM 740 O O . ALA A 1 100 ? 2.634 -2.594 -14.644 1.00 81.94 100 ALA A O 1
ATOM 741 N N . GLN A 1 101 ? 0.940 -2.801 -13.175 1.00 81.62 101 GLN A N 1
ATOM 742 C CA . GLN A 1 101 ? 1.031 -1.431 -12.664 1.00 81.62 101 GLN A CA 1
ATOM 743 C C . GLN A 1 101 ? 2.083 -1.380 -11.558 1.00 81.62 101 GLN A C 1
ATOM 745 O O . GLN A 1 101 ? 2.149 -2.293 -10.736 1.00 81.62 101 GLN A O 1
ATOM 750 N N . CYS A 1 102 ? 2.897 -0.327 -11.539 1.00 79.75 102 CYS A N 1
ATOM 751 C CA . CYS A 1 102 ? 4.017 -0.162 -10.621 1.00 79.75 102 CYS A CA 1
ATOM 752 C C . CYS A 1 102 ? 3.931 1.153 -9.851 1.00 79.75 102 CYS A C 1
ATOM 754 O O . CYS A 1 102 ? 3.563 2.185 -10.410 1.00 79.75 102 CYS A O 1
ATOM 756 N N . TYR A 1 103 ? 4.360 1.132 -8.591 1.00 74.06 103 TYR A N 1
ATOM 757 C CA . TYR A 1 103 ? 4.356 2.304 -7.718 1.00 74.06 103 TYR A CA 1
ATOM 758 C C . TYR A 1 103 ? 5.644 2.373 -6.901 1.00 74.06 103 TYR A C 1
ATOM 760 O O . TYR A 1 103 ? 6.147 1.347 -6.450 1.00 74.06 103 TYR A O 1
ATOM 768 N N . GLN A 1 104 ? 6.178 3.575 -6.692 1.00 72.31 104 GLN A N 1
ATOM 769 C CA . GLN A 1 104 ? 7.425 3.784 -5.954 1.00 72.31 104 GLN A CA 1
ATOM 770 C C . GLN A 1 104 ? 7.289 3.442 -4.455 1.00 72.31 104 GLN A C 1
ATOM 772 O O . GLN A 1 104 ? 6.462 4.038 -3.777 1.00 72.31 104 GLN A O 1
ATOM 777 N N . ALA A 1 105 ? 8.168 2.597 -3.905 1.00 56.25 105 ALA A N 1
ATOM 778 C CA . ALA A 1 105 ? 8.292 2.107 -2.521 1.00 56.25 105 ALA A CA 1
ATOM 779 C C . ALA A 1 105 ? 8.115 3.150 -1.420 1.00 56.25 105 ALA A C 1
ATOM 781 O O . ALA A 1 105 ? 7.366 2.923 -0.471 1.00 56.25 105 ALA A O 1
ATOM 782 N N . ARG A 1 106 ? 8.711 4.340 -1.565 1.00 49.25 106 ARG A N 1
ATOM 783 C CA . ARG A 1 106 ? 8.522 5.432 -0.590 1.00 49.25 106 ARG A CA 1
ATOM 784 C C . ARG A 1 106 ? 7.073 5.940 -0.517 1.00 49.25 106 ARG A C 1
ATOM 786 O O . ARG A 1 106 ? 6.694 6.540 0.481 1.00 49.25 106 ARG A O 1
ATOM 793 N N . GLN A 1 107 ? 6.276 5.683 -1.551 1.00 43.72 107 GLN A N 1
ATOM 794 C CA . GLN A 1 107 ? 4.828 5.903 -1.632 1.00 43.72 107 GLN A CA 1
ATOM 795 C C . GLN A 1 107 ? 4.035 4.573 -1.678 1.00 43.72 107 GLN A C 1
ATOM 797 O O . GLN A 1 107 ? 2.810 4.602 -1.601 1.00 43.72 107 GLN A O 1
ATOM 802 N N . SER A 1 108 ? 4.700 3.413 -1.779 1.00 41.72 108 SER A N 1
ATOM 803 C CA . SER A 1 108 ? 4.113 2.078 -1.975 1.00 41.72 108 SER A CA 1
ATOM 804 C C . SER A 1 108 ? 4.235 1.164 -0.754 1.00 41.72 108 SER A C 1
ATOM 806 O O . SER A 1 108 ? 3.957 -0.032 -0.836 1.00 41.72 108 SER A O 1
ATOM 808 N N . ILE A 1 109 ? 4.480 1.729 0.429 1.00 39.28 109 ILE A N 1
ATOM 809 C CA . ILE A 1 109 ? 3.950 1.115 1.654 1.00 39.28 109 ILE A CA 1
ATOM 810 C C . ILE A 1 109 ? 2.413 0.959 1.550 1.00 39.28 109 ILE A C 1
ATOM 812 O O . ILE A 1 109 ? 1.818 -0.003 2.026 1.00 39.28 109 ILE A O 1
ATOM 816 N N . LYS A 1 110 ? 1.799 1.833 0.747 1.00 38.38 110 LYS A N 1
ATOM 817 C CA . LYS A 1 110 ? 0.454 1.726 0.177 1.00 38.38 110 LYS A CA 1
ATOM 818 C C . LYS A 1 110 ? 0.186 0.437 -0.626 1.00 38.38 110 LYS A C 1
ATOM 820 O O . LYS A 1 110 ? -0.961 0.142 -0.898 1.00 38.38 110 LYS A O 1
ATOM 825 N N . THR A 1 111 ? 1.206 -0.323 -1.020 1.00 38.84 111 THR A N 1
ATOM 826 C CA . THR A 1 111 ? 1.102 -1.515 -1.880 1.00 38.84 111 THR A CA 1
ATOM 827 C C . THR A 1 111 ? 1.461 -2.803 -1.138 1.00 38.84 111 THR A C 1
ATOM 829 O O . THR A 1 111 ? 0.824 -3.822 -1.378 1.00 38.84 111 THR A O 1
ATOM 832 N N . MET A 1 112 ? 2.390 -2.768 -0.173 1.00 37.25 112 MET A N 1
ATOM 833 C CA . MET A 1 112 ? 2.626 -3.913 0.727 1.00 37.25 112 MET A CA 1
ATOM 834 C C . MET A 1 112 ? 1.398 -4.226 1.594 1.00 37.25 112 MET A C 1
ATOM 836 O O . MET A 1 112 ? 1.094 -5.389 1.831 1.00 37.25 112 MET A O 1
ATOM 840 N N . ALA A 1 113 ? 0.634 -3.202 1.983 1.00 40.97 113 ALA A N 1
ATOM 841 C CA . ALA A 1 113 ? -0.611 -3.375 2.728 1.00 40.97 113 ALA A CA 1
ATOM 842 C C . ALA A 1 113 ? -1.779 -3.950 1.895 1.00 40.97 113 ALA A C 1
ATOM 844 O O . ALA A 1 113 ? -2.799 -4.297 2.485 1.00 40.97 113 ALA A O 1
ATOM 845 N N . LEU A 1 114 ? -1.644 -4.028 0.560 1.00 36.28 114 LEU A N 1
ATOM 846 C CA . LEU A 1 114 ? -2.702 -4.416 -0.389 1.00 36.28 114 LEU A CA 1
ATOM 847 C C . LEU A 1 114 ? -2.566 -5.843 -0.955 1.00 36.28 114 LEU A C 1
ATOM 849 O O . LEU A 1 114 ? -3.505 -6.340 -1.565 1.00 36.28 114 LEU A O 1
ATOM 853 N N . TYR A 1 115 ? -1.416 -6.512 -0.801 1.00 38.22 115 TYR A N 1
ATOM 854 C CA . TYR A 1 115 ? -1.152 -7.801 -1.470 1.00 38.22 115 TYR A CA 1
ATOM 855 C C . TYR A 1 115 ? -0.510 -8.872 -0.577 1.00 38.22 115 TYR A C 1
ATOM 857 O O . TYR A 1 115 ? 0.186 -9.762 -1.061 1.00 38.22 115 TYR A O 1
ATOM 865 N N . GLY A 1 116 ? -0.847 -8.880 0.715 1.00 36.19 116 GLY A N 1
ATOM 866 C CA . GLY A 1 116 ? -0.882 -10.129 1.488 1.00 36.19 116 GLY A CA 1
ATOM 867 C C . GLY A 1 116 ? -2.047 -11.006 1.008 1.00 36.19 116 GLY A C 1
ATOM 868 O O . GLY A 1 116 ? -3.044 -11.144 1.711 1.00 36.19 116 GLY A O 1
ATOM 869 N N . SER A 1 117 ? -1.973 -11.501 -0.234 1.00 39.03 117 SER A N 1
ATOM 870 C CA . SER A 1 117 ? -2.988 -12.344 -0.887 1.00 39.03 117 SER A CA 1
ATOM 871 C C . SER A 1 117 ? -2.474 -13.758 -1.163 1.00 39.03 117 SER A C 1
ATOM 873 O O . SER A 1 117 ? -2.828 -14.416 -2.135 1.00 39.03 117 SER A O 1
ATOM 875 N N . ASP A 1 118 ? -1.676 -14.298 -0.261 1.00 38.34 118 ASP A N 1
ATOM 876 C CA . ASP A 1 118 ? -1.925 -15.642 0.208 1.00 38.34 118 ASP A CA 1
ATOM 877 C C . ASP A 1 118 ? -2.860 -15.527 1.415 1.00 38.34 118 ASP A C 1
ATOM 879 O O . ASP A 1 118 ? -2.542 -14.910 2.428 1.00 38.34 118 ASP A O 1
ATOM 883 N N . ASN A 1 119 ? -4.050 -16.128 1.315 1.00 39.22 119 ASN A N 1
ATOM 884 C CA . ASN A 1 119 ? -5.086 -16.181 2.363 1.00 39.22 119 ASN A CA 1
ATOM 885 C C . ASN A 1 119 ? -4.639 -16.963 3.624 1.00 39.22 119 ASN A C 1
ATOM 887 O O . ASN A 1 119 ? -5.451 -17.594 4.300 1.00 39.22 119 ASN A O 1
ATOM 891 N N . ASN A 1 120 ? -3.336 -16.986 3.889 1.00 32.56 120 ASN A N 1
ATOM 892 C CA . ASN A 1 120 ? -2.648 -17.683 4.950 1.00 32.56 120 ASN A CA 1
ATOM 893 C C . ASN A 1 120 ? -1.721 -16.756 5.762 1.00 32.56 120 ASN A C 1
ATOM 895 O O . ASN A 1 120 ? -1.145 -17.214 6.748 1.00 32.56 120 ASN A O 1
ATOM 899 N N . PHE A 1 121 ? -1.634 -15.457 5.434 1.00 35.81 121 PHE A N 1
ATOM 900 C CA . PHE A 1 121 ? -1.269 -14.460 6.439 1.00 35.81 121 PHE A CA 1
ATOM 901 C C . PHE A 1 121 ? -2.426 -14.365 7.438 1.00 35.81 121 PHE A C 1
ATOM 903 O O . PHE A 1 121 ? -3.407 -13.643 7.245 1.00 35.81 121 PHE A O 1
ATOM 910 N N . GLN A 1 122 ? -2.327 -15.128 8.529 1.00 35.16 122 GLN A N 1
ATOM 911 C CA . GLN A 1 122 ? -2.945 -14.711 9.779 1.00 35.16 122 GLN A CA 1
ATOM 912 C C . GLN A 1 122 ? -2.367 -13.329 10.086 1.00 35.16 122 GLN A C 1
ATOM 914 O O . GLN A 1 122 ? -1.278 -13.234 10.645 1.00 35.16 122 GLN A O 1
ATOM 919 N N . TRP A 1 123 ? -3.071 -12.262 9.695 1.00 38.00 123 TRP A N 1
ATOM 920 C CA . TRP A 1 123 ? -2.861 -10.959 10.310 1.00 38.00 123 TRP A CA 1
ATOM 921 C C . TRP A 1 123 ? -3.006 -11.208 11.805 1.00 38.00 123 TRP A C 1
ATOM 923 O O . TRP A 1 123 ? -4.092 -11.540 12.295 1.00 38.00 123 TRP A O 1
ATOM 933 N N . SER A 1 124 ? -1.874 -11.175 12.504 1.00 41.34 124 SER A N 1
ATOM 934 C CA . SER A 1 124 ? -1.871 -11.227 13.955 1.00 41.34 124 SER A CA 1
ATOM 935 C C . SER A 1 124 ? -2.774 -10.084 14.390 1.00 41.34 124 SER A C 1
ATOM 937 O O . SER A 1 124 ? -2.681 -8.991 13.850 1.00 41.34 124 SER A O 1
ATOM 939 N N . ALA A 1 125 ? -3.733 -10.346 15.270 1.00 53.78 125 ALA A N 1
ATOM 940 C CA . ALA A 1 125 ? -4.547 -9.289 15.848 1.00 53.78 125 ALA A CA 1
ATOM 941 C C . ALA A 1 125 ? -3.603 -8.207 16.392 1.00 53.78 125 ALA A C 1
ATOM 943 O O . ALA A 1 125 ? -2.886 -8.470 17.354 1.00 53.78 125 ALA A O 1
ATOM 944 N N . TYR A 1 126 ? -3.560 -7.043 15.745 1.00 60.50 126 TYR A N 1
ATOM 945 C CA . TYR A 1 126 ? -2.663 -5.972 16.155 1.00 60.50 126 TYR A CA 1
ATOM 946 C C . TYR A 1 126 ? -3.415 -4.985 17.027 1.00 60.50 126 TYR A C 1
ATOM 948 O O . TYR A 1 126 ? -4.518 -4.549 16.674 1.00 60.50 126 TYR A O 1
ATOM 956 N N . ASP A 1 127 ? -2.791 -4.635 18.146 1.00 74.69 127 ASP A N 1
ATOM 957 C CA . ASP A 1 127 ? -3.315 -3.637 19.061 1.00 74.69 127 ASP A CA 1
ATOM 958 C C . ASP A 1 127 ? -3.172 -2.245 18.434 1.00 74.69 127 ASP A C 1
ATOM 960 O O . ASP A 1 127 ? -2.087 -1.784 18.056 1.00 74.69 127 ASP A O 1
ATOM 964 N N . ALA A 1 128 ? -4.303 -1.566 18.323 1.00 82.44 128 ALA A N 1
ATOM 965 C CA . ALA A 1 128 ? -4.394 -0.173 17.932 1.00 82.44 128 ALA A CA 1
ATOM 966 C C . ALA A 1 128 ? -5.345 0.547 18.886 1.00 82.44 128 ALA A C 1
ATOM 968 O O . ALA A 1 128 ? -6.022 -0.066 19.716 1.00 82.44 128 ALA A O 1
ATOM 969 N N . ARG A 1 129 ? -5.395 1.870 18.779 1.00 87.19 129 ARG A N 1
ATOM 970 C CA . ARG A 1 129 ? -6.287 2.695 19.584 1.00 87.19 129 ARG A CA 1
ATOM 971 C C . ARG A 1 129 ? -7.097 3.636 18.719 1.00 87.19 129 ARG A C 1
ATOM 973 O O . ARG A 1 129 ? -6.602 4.159 17.718 1.00 87.19 129 ARG A O 1
ATOM 980 N N . GLY A 1 130 ? -8.347 3.833 19.114 1.00 85.12 130 GLY A N 1
ATOM 981 C CA . GLY A 1 130 ? -9.223 4.841 18.550 1.00 85.12 130 GLY A CA 1
ATOM 982 C C . GLY A 1 130 ? -8.742 6.250 18.883 1.00 85.12 130 GLY A C 1
ATOM 983 O O . GLY A 1 130 ? -8.156 6.512 19.931 1.00 85.12 130 GLY A O 1
ATOM 984 N N . THR A 1 131 ? -9.015 7.173 17.972 1.00 83.44 131 THR A N 1
ATOM 985 C CA . THR A 1 131 ? -9.017 8.608 18.274 1.00 83.44 131 THR A CA 1
ATOM 986 C C . THR A 1 131 ? -10.447 9.028 18.614 1.00 83.44 131 THR A C 1
ATOM 988 O O . THR A 1 131 ? -11.394 8.414 18.130 1.00 83.44 131 THR A O 1
ATOM 991 N N . GLY A 1 132 ? -10.652 10.113 19.356 1.00 76.62 132 GLY A N 1
ATOM 992 C CA . GLY A 1 132 ? -11.964 10.604 19.809 1.00 76.62 132 GLY A CA 1
ATOM 993 C C . GLY A 1 132 ? -12.899 11.079 18.689 1.00 76.62 132 GLY A C 1
ATOM 994 O O . GLY A 1 132 ? -13.997 11.569 18.941 1.00 76.62 132 GLY A O 1
ATOM 995 N N . SER A 1 133 ? -12.472 10.941 17.431 1.00 82.00 133 SER A N 1
ATOM 996 C CA . SER A 1 133 ? -13.284 11.116 16.219 1.00 82.00 133 SER A CA 1
ATOM 997 C C . SER A 1 133 ? -13.510 9.802 15.450 1.00 82.00 133 SER A C 1
ATOM 999 O O . SER A 1 133 ? -13.973 9.828 14.306 1.00 82.00 133 SER A O 1
ATOM 1001 N N . GLY A 1 134 ? -13.178 8.655 16.046 1.00 83.31 134 GLY A N 1
ATOM 1002 C CA . GLY A 1 134 ? -13.182 7.328 15.441 1.00 83.31 134 GLY A CA 1
ATOM 1003 C C . GLY A 1 134 ? -14.580 6.809 15.140 1.00 83.31 134 GLY A C 1
ATOM 1004 O O . GLY A 1 134 ? -15.165 6.072 15.924 1.00 83.31 134 GLY A O 1
ATOM 1005 N N . ASN A 1 135 ? -15.137 7.174 13.987 1.00 92.81 135 ASN A N 1
ATOM 1006 C CA . ASN A 1 135 ? -16.423 6.645 13.543 1.00 92.81 135 ASN A CA 1
ATOM 1007 C C . ASN A 1 135 ? -16.251 5.237 12.968 1.00 92.81 135 ASN A C 1
ATOM 1009 O O . ASN A 1 135 ? -15.646 5.074 11.907 1.00 92.81 135 ASN A O 1
ATOM 1013 N N . VAL A 1 136 ? -16.856 4.250 13.625 1.00 94.38 136 VAL A N 1
ATOM 1014 C CA . VAL A 1 136 ? -16.946 2.882 13.111 1.00 94.38 136 VAL A CA 1
ATOM 1015 C C . VAL A 1 136 ? -18.187 2.764 12.233 1.00 94.38 136 VAL A C 1
ATOM 1017 O O . VAL A 1 136 ? -19.266 3.245 12.592 1.00 94.38 136 VAL A O 1
ATOM 1020 N N . ARG A 1 137 ? -18.047 2.133 11.070 1.00 94.38 137 ARG A N 1
ATOM 1021 C CA . ARG A 1 137 ? -19.080 2.026 10.037 1.00 94.38 137 ARG A CA 1
ATOM 1022 C C . ARG A 1 137 ? -19.364 0.584 9.637 1.00 94.38 137 ARG A C 1
ATOM 1024 O O . ARG A 1 137 ? -18.530 -0.296 9.824 1.00 94.38 137 ARG A O 1
ATOM 1031 N N . ALA A 1 138 ? -20.539 0.357 9.056 1.00 89.31 138 ALA A N 1
ATOM 1032 C CA . ALA A 1 138 ? -20.998 -0.959 8.607 1.00 89.31 138 ALA A CA 1
ATOM 1033 C C . ALA A 1 138 ? -20.247 -1.494 7.371 1.00 89.31 138 ALA A C 1
ATOM 1035 O O . ALA A 1 138 ? -20.247 -2.696 7.121 1.00 89.31 138 ALA A O 1
ATOM 1036 N N . ALA A 1 139 ? -19.607 -0.611 6.602 1.00 88.00 139 ALA A N 1
ATOM 1037 C CA . ALA A 1 139 ? -18.800 -0.940 5.430 1.00 88.00 139 ALA A CA 1
ATOM 1038 C C . ALA A 1 139 ? -17.633 0.063 5.295 1.00 88.00 139 ALA A C 1
ATOM 1040 O O . ALA A 1 139 ? -17.722 1.160 5.859 1.00 88.00 139 ALA A O 1
ATOM 1041 N N . PRO A 1 140 ? -16.556 -0.277 4.561 1.00 81.06 140 PRO A N 1
ATOM 1042 C CA . PRO A 1 140 ? -15.375 0.574 4.368 1.00 81.06 140 PRO A CA 1
ATOM 1043 C C . PRO A 1 140 ? -15.643 1.769 3.430 1.00 81.06 140 PRO A C 1
ATOM 1045 O O . PRO A 1 140 ? -15.127 1.868 2.324 1.00 81.06 140 PRO A O 1
ATOM 1048 N N . SER A 1 141 ? -16.518 2.681 3.853 1.00 81.44 141 SER A N 1
ATOM 1049 C CA . SER A 1 141 ? -16.917 3.855 3.078 1.00 81.44 141 SER A CA 1
ATOM 1050 C C . SER A 1 141 ? -17.424 4.966 3.987 1.00 81.44 141 SER A C 1
ATOM 1052 O O . SER A 1 141 ? -18.161 4.718 4.940 1.00 81.44 141 SER A O 1
ATOM 1054 N N . VAL A 1 142 ? -17.130 6.223 3.646 1.00 83.81 142 VAL A N 1
ATOM 1055 C CA . VAL A 1 142 ? -17.679 7.397 4.352 1.00 83.81 142 VAL A CA 1
ATOM 1056 C C . VAL A 1 142 ? -19.201 7.519 4.243 1.00 83.81 142 VAL A C 1
ATOM 1058 O O . VAL A 1 142 ? -19.815 8.185 5.078 1.00 83.81 142 VAL A O 1
ATOM 1061 N N . PHE A 1 143 ? -19.813 6.868 3.249 1.00 87.62 143 PHE A N 1
ATOM 1062 C CA . PHE A 1 143 ? -21.264 6.858 3.044 1.00 87.62 143 PHE A CA 1
ATOM 1063 C C . PHE A 1 143 ? -21.966 5.705 3.765 1.00 87.62 143 PHE A C 1
ATOM 1065 O O . PHE A 1 143 ? -23.192 5.701 3.853 1.00 87.62 143 PHE A O 1
ATOM 1072 N N . ALA A 1 144 ? -21.212 4.733 4.284 1.00 82.75 144 ALA A N 1
ATOM 1073 C CA . ALA A 1 144 ? -21.779 3.625 5.035 1.00 82.75 144 ALA A CA 1
ATOM 1074 C C . ALA A 1 144 ? -22.340 4.098 6.381 1.00 82.75 144 ALA A C 1
ATOM 1076 O O . ALA A 1 144 ? -21.830 5.048 6.983 1.00 82.75 144 ALA A O 1
ATOM 1077 N N . GLU A 1 145 ? -23.370 3.408 6.870 1.00 91.88 145 GLU A N 1
ATOM 1078 C CA . GLU A 1 145 ? -23.981 3.693 8.167 1.00 91.88 145 GLU A CA 1
ATOM 1079 C C . GLU A 1 145 ? -22.934 3.668 9.286 1.00 91.88 145 GLU A C 1
ATOM 1081 O O . GLU A 1 145 ? -22.079 2.780 9.338 1.00 91.88 145 GLU A O 1
ATOM 1086 N N . LYS A 1 146 ? -22.994 4.662 10.177 1.00 94.69 146 LYS A N 1
ATOM 1087 C CA . LYS A 1 146 ? -22.185 4.695 11.393 1.00 94.69 146 LYS A CA 1
ATOM 1088 C C . LYS A 1 146 ? -22.810 3.754 12.420 1.00 94.69 146 LYS A C 1
ATOM 1090 O O . LYS A 1 146 ? -23.944 3.977 12.825 1.00 94.69 146 LYS A O 1
ATOM 1095 N N . VAL A 1 147 ? -22.045 2.761 12.863 1.00 95.06 147 VAL A N 1
ATOM 1096 C CA . VAL A 1 147 ? -22.498 1.735 13.816 1.00 95.06 147 VAL A CA 1
ATOM 1097 C C . VAL A 1 147 ? -21.983 1.977 15.232 1.00 95.06 147 VAL A C 1
ATOM 1099 O O . VAL A 1 147 ? -22.652 1.601 16.185 1.00 95.06 147 VAL A O 1
ATOM 1102 N N . ALA A 1 148 ? -20.840 2.655 15.387 1.00 94.69 148 ALA A N 1
ATOM 1103 C CA . ALA A 1 148 ? -20.297 3.025 16.693 1.00 94.69 148 ALA A CA 1
ATOM 1104 C C . ALA A 1 148 ? -19.387 4.263 16.607 1.00 94.69 148 ALA A C 1
ATOM 1106 O O . ALA A 1 148 ? -19.090 4.780 15.523 1.00 94.69 148 ALA A O 1
ATOM 1107 N N . SER A 1 149 ? -18.956 4.755 17.767 1.00 92.56 149 SER A N 1
ATOM 1108 C CA . SER A 1 149 ? -17.897 5.766 17.892 1.00 92.56 149 SER A CA 1
ATOM 1109 C C . SER A 1 149 ? -16.907 5.278 18.931 1.00 92.56 149 SER A C 1
ATOM 1111 O O . SER A 1 149 ? -17.342 4.898 20.013 1.00 92.56 149 SER A O 1
ATOM 1113 N N . LEU A 1 150 ? -15.625 5.331 18.606 1.00 90.62 150 LEU A N 1
ATOM 1114 C CA . LEU A 1 150 ? -14.553 5.068 19.551 1.00 90.62 150 LEU A CA 1
ATOM 1115 C C . LEU A 1 150 ? -14.237 6.336 20.345 1.00 90.62 150 LEU A C 1
ATOM 1117 O O . LEU A 1 150 ? -14.284 7.448 19.804 1.00 90.62 150 LEU A O 1
ATOM 1121 N N . GLY A 1 151 ? -13.909 6.159 21.619 1.00 88.69 151 GLY A N 1
ATOM 1122 C CA . GLY A 1 151 ? -13.269 7.176 22.440 1.00 88.69 151 GLY A CA 1
ATOM 1123 C C . GLY A 1 151 ? -11.790 7.364 22.093 1.00 88.69 151 GLY A C 1
ATOM 1124 O O . GLY A 1 151 ? -11.188 6.565 21.372 1.00 88.69 151 GLY A O 1
ATOM 1125 N N . ASP A 1 152 ? -11.200 8.431 22.634 1.00 88.56 152 ASP A N 1
ATOM 1126 C CA . ASP A 1 152 ? -9.743 8.587 22.650 1.00 88.56 152 ASP A CA 1
ATOM 1127 C C . ASP A 1 152 ? -9.099 7.414 23.398 1.00 88.56 152 ASP A C 1
ATOM 1129 O O . ASP A 1 152 ? -9.573 7.015 24.463 1.00 88.56 152 ASP A O 1
ATOM 1133 N N . ASP A 1 153 ? -8.020 6.880 22.826 1.00 86.50 153 ASP A N 1
ATOM 1134 C CA . ASP A 1 153 ? -7.246 5.756 23.359 1.00 86.50 153 ASP A CA 1
ATOM 1135 C C . ASP A 1 153 ? -8.034 4.444 23.531 1.00 86.50 153 ASP A C 1
ATOM 1137 O O . ASP A 1 153 ? -7.525 3.488 24.121 1.00 86.50 153 ASP A O 1
ATOM 1141 N N . GLU A 1 154 ? -9.258 4.353 22.996 1.00 88.94 154 GLU A N 1
ATOM 1142 C CA . GLU A 1 154 ? -10.069 3.145 23.129 1.00 88.94 154 GLU A CA 1
ATOM 1143 C C . GLU A 1 154 ? -9.391 1.970 22.409 1.00 88.94 154 GLU A C 1
ATOM 1145 O O . GLU A 1 154 ? -9.087 2.084 21.216 1.00 88.94 154 GLU A O 1
ATOM 1150 N N . PRO A 1 155 ? -9.132 0.846 23.100 1.00 86.38 155 PRO A N 1
ATOM 1151 C CA . PRO A 1 155 ? -8.399 -0.263 22.518 1.00 86.38 155 PRO A CA 1
ATOM 1152 C C . PRO A 1 155 ? -9.227 -0.950 21.436 1.00 86.38 155 PRO A C 1
ATOM 1154 O O . PRO A 1 155 ? -10.389 -1.308 21.639 1.00 86.38 155 PRO A O 1
ATOM 1157 N N . VAL A 1 156 ? -8.593 -1.192 20.295 1.00 87.81 156 VAL A N 1
ATOM 1158 C CA . VAL A 1 156 ? -9.164 -1.962 19.195 1.00 87.81 156 VAL A CA 1
ATOM 1159 C C . VAL A 1 156 ? -8.157 -2.971 18.679 1.00 87.81 156 VAL A C 1
ATOM 1161 O O . VAL A 1 156 ? -6.945 -2.799 18.781 1.00 87.81 156 VAL A O 1
ATOM 1164 N N . ILE A 1 157 ? -8.686 -4.016 18.062 1.00 82.38 157 ILE A N 1
ATOM 1165 C CA . ILE A 1 157 ? -7.898 -5.020 17.369 1.00 82.38 157 ILE A CA 1
ATOM 1166 C C . ILE A 1 157 ? -8.121 -4.844 15.876 1.00 82.38 157 ILE A C 1
ATOM 1168 O O . ILE A 1 157 ? -9.243 -5.029 15.397 1.00 82.38 157 ILE A O 1
ATOM 1172 N N . ILE A 1 158 ? -7.062 -4.565 15.121 1.00 79.06 158 ILE A N 1
ATOM 1173 C CA . ILE A 1 158 ? -7.128 -4.602 13.657 1.00 79.06 158 ILE A CA 1
ATOM 1174 C C . ILE A 1 158 ? -7.227 -6.065 13.217 1.00 79.06 158 ILE A C 1
ATOM 1176 O O . ILE A 1 158 ? -6.400 -6.900 13.582 1.00 79.06 158 ILE A O 1
ATOM 1180 N N . LYS A 1 159 ? -8.284 -6.384 12.463 1.00 72.69 159 LYS A N 1
ATOM 1181 C CA . LYS A 1 159 ? -8.566 -7.735 11.956 1.00 72.69 159 LYS A CA 1
ATOM 1182 C C . LYS A 1 159 ? -8.122 -7.912 10.513 1.00 72.69 159 LYS A C 1
ATOM 1184 O O . LYS A 1 159 ? -7.598 -8.968 10.181 1.00 72.69 15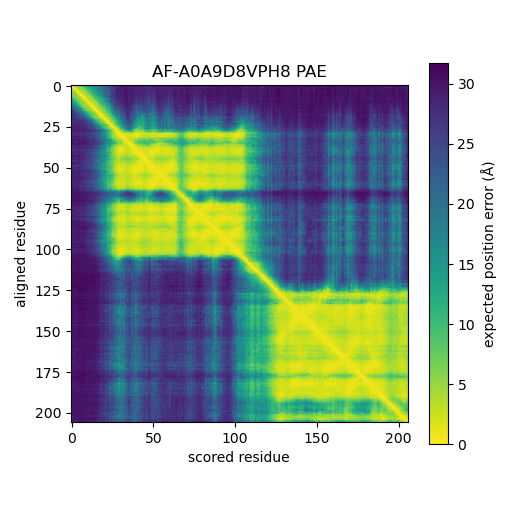9 LYS A O 1
ATOM 1189 N N . ARG A 1 160 ? -8.369 -6.913 9.657 1.00 70.12 160 ARG A N 1
ATOM 1190 C CA . ARG A 1 160 ? -7.914 -6.927 8.259 1.00 70.12 160 ARG A CA 1
ATOM 1191 C C . ARG A 1 160 ? -7.833 -5.527 7.658 1.00 70.12 160 ARG A C 1
ATOM 1193 O O . ARG A 1 160 ? -8.631 -4.662 8.024 1.00 70.12 160 ARG A O 1
ATOM 1200 N N . ASN A 1 161 ? -6.973 -5.357 6.658 1.00 72.31 161 ASN A N 1
ATOM 1201 C CA . ASN A 1 161 ? -7.097 -4.283 5.671 1.00 72.31 161 ASN A CA 1
ATOM 1202 C C . ASN A 1 161 ? -8.210 -4.630 4.661 1.00 72.31 161 ASN A C 1
ATOM 1204 O O . ASN A 1 161 ? -8.382 -5.788 4.282 1.00 72.31 161 ASN A O 1
ATOM 1208 N N . THR A 1 162 ? -9.033 -3.652 4.287 1.00 72.00 162 THR A N 1
ATOM 1209 C CA . THR A 1 162 ? -10.124 -3.848 3.318 1.00 72.00 162 THR A CA 1
ATOM 1210 C C . THR A 1 162 ? -9.776 -3.459 1.891 1.00 72.00 162 THR A C 1
ATOM 1212 O O . THR A 1 162 ? -10.634 -3.613 1.030 1.00 72.00 162 THR A O 1
ATOM 1215 N N . ASP A 1 163 ? -8.570 -2.941 1.663 1.00 68.50 163 ASP A N 1
ATOM 1216 C CA . ASP A 1 163 ? -8.062 -2.429 0.384 1.00 68.50 163 ASP A CA 1
ATOM 1217 C C . ASP A 1 163 ? -8.756 -1.159 -0.13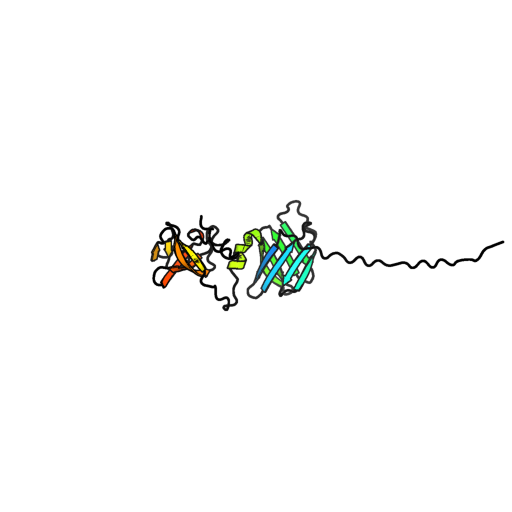0 1.00 68.50 163 ASP A C 1
ATOM 1219 O O . ASP A 1 163 ? -8.266 -0.491 -1.042 1.00 68.50 163 ASP A O 1
ATOM 1223 N N . GLU A 1 164 ? -9.846 -0.749 0.515 1.00 68.69 164 GLU A N 1
ATOM 1224 C CA . GLU A 1 164 ? -10.505 0.523 0.262 1.00 68.69 164 GLU A CA 1
ATOM 1225 C C . GLU A 1 164 ? -9.647 1.668 0.800 1.00 68.69 164 GLU A C 1
ATOM 1227 O O . GLU A 1 164 ? -9.346 1.753 1.996 1.00 68.69 164 GLU A O 1
ATOM 1232 N N . PHE A 1 165 ? -9.255 2.570 -0.095 1.00 66.62 165 PHE A N 1
ATOM 1233 C CA . PHE A 1 165 ? -8.323 3.651 0.195 1.00 66.62 165 PHE A CA 1
ATOM 1234 C C . PHE A 1 165 ? -9.001 5.017 0.104 1.00 66.62 165 PHE A C 1
ATOM 1236 O O . PHE A 1 165 ? -9.707 5.313 -0.860 1.00 66.62 165 PHE A O 1
ATOM 1243 N N . LEU A 1 166 ? -8.735 5.883 1.082 1.00 67.00 166 LEU A N 1
ATOM 1244 C CA . LEU A 1 166 ? -9.236 7.253 1.101 1.00 67.00 166 LEU A CA 1
ATOM 1245 C C . LEU A 1 166 ? -8.211 8.197 1.737 1.00 67.00 166 LEU A C 1
ATOM 1247 O O . LEU A 1 166 ? -7.716 7.931 2.829 1.00 67.00 166 LEU A O 1
ATOM 1251 N N . ASP A 1 167 ? -7.917 9.314 1.068 1.00 69.69 167 ASP A N 1
ATOM 1252 C CA . ASP A 1 167 ? -7.181 10.463 1.620 1.00 69.69 167 ASP A CA 1
ATOM 1253 C C . ASP A 1 167 ? -5.901 10.122 2.405 1.00 69.69 167 ASP A C 1
ATOM 1255 O O . ASP A 1 167 ? -5.621 10.693 3.458 1.00 69.69 167 ASP A O 1
ATOM 1259 N N . GLY A 1 168 ? -5.101 9.181 1.905 1.00 62.94 168 GLY A N 1
ATOM 1260 C CA . GLY A 1 168 ? -3.831 8.818 2.547 1.00 62.94 168 GLY A CA 1
ATOM 1261 C C . GLY A 1 168 ? -3.877 7.538 3.380 1.00 62.94 168 GLY A C 1
ATOM 1262 O O . GLY A 1 168 ? -2.814 7.013 3.689 1.00 62.94 168 GLY A O 1
ATOM 1263 N N . PHE A 1 169 ? -5.061 7.010 3.706 1.00 69.00 169 PHE A N 1
ATOM 1264 C CA . PHE A 1 169 ? -5.212 5.887 4.636 1.00 69.00 169 PHE A CA 1
ATOM 1265 C C . PHE A 1 169 ? -6.199 4.831 4.127 1.00 69.00 169 PHE A C 1
ATOM 1267 O O . PHE A 1 169 ? -7.173 5.136 3.435 1.00 69.00 169 PHE A O 1
ATOM 1274 N N . PHE A 1 170 ? -5.966 3.579 4.513 1.00 79.06 170 PHE A N 1
ATOM 1275 C CA . PHE A 1 170 ? -6.879 2.470 4.242 1.00 79.06 170 PHE A CA 1
ATOM 1276 C C . PHE A 1 170 ? -8.044 2.426 5.218 1.00 79.06 170 PHE A C 1
ATOM 1278 O O . PHE A 1 170 ? -7.984 2.967 6.322 1.00 79.06 170 PHE A O 1
ATOM 1285 N N . TRP A 1 171 ? -9.101 1.731 4.823 1.00 83.88 171 TRP A N 1
ATOM 1286 C CA . TRP A 1 171 ? -10.115 1.244 5.739 1.00 83.88 171 TRP A CA 1
ATOM 1287 C C . TRP A 1 171 ? -9.717 -0.115 6.309 1.00 83.88 171 TRP A C 1
ATOM 1289 O O . TRP A 1 171 ? -9.306 -1.023 5.585 1.00 83.88 171 TRP A O 1
ATOM 1299 N N . PHE A 1 172 ? -9.927 -0.275 7.610 1.00 85.25 172 PHE A N 1
ATOM 1300 C CA . PHE A 1 172 ? -9.653 -1.503 8.340 1.00 85.25 172 PHE A CA 1
ATOM 1301 C C . PHE A 1 172 ? -10.936 -2.087 8.899 1.00 85.25 172 PHE A C 1
ATOM 1303 O O . PHE A 1 172 ? -11.783 -1.352 9.407 1.00 85.25 172 PHE A O 1
ATOM 1310 N N . GLN A 1 173 ? -11.055 -3.412 8.860 1.00 85.19 173 GLN A N 1
ATOM 1311 C CA . GLN A 1 173 ? -11.977 -4.108 9.744 1.00 85.19 173 GLN A CA 1
ATOM 1312 C C . GLN A 1 173 ? -11.325 -4.221 11.116 1.00 85.19 173 GLN A C 1
ATOM 1314 O O . GLN A 1 173 ? -10.188 -4.687 11.233 1.00 85.19 173 GLN A O 1
ATOM 1319 N N . ILE A 1 174 ? -12.061 -3.838 12.148 1.00 87.50 174 ILE A N 1
ATOM 1320 C CA . ILE A 1 174 ? -11.610 -3.876 13.533 1.00 87.50 174 ILE A CA 1
ATOM 1321 C C . ILE A 1 174 ? -12.569 -4.697 14.389 1.00 87.50 174 ILE A C 1
ATOM 1323 O O . ILE A 1 174 ? -13.748 -4.841 14.053 1.00 87.50 174 ILE A O 1
ATOM 1327 N N . ALA A 1 175 ? -12.058 -5.211 15.503 1.00 84.94 175 ALA A N 1
ATOM 1328 C CA . ALA A 1 175 ? -12.871 -5.606 16.641 1.00 84.94 175 ALA A CA 1
ATOM 1329 C C . ALA A 1 175 ? -12.651 -4.630 17.798 1.00 84.94 175 ALA A C 1
ATOM 1331 O O . ALA A 1 175 ? -11.525 -4.185 18.020 1.00 84.94 175 ALA A O 1
ATOM 1332 N N . PHE A 1 176 ? -13.717 -4.305 18.518 1.00 87.81 176 PHE A N 1
ATOM 1333 C CA . PHE A 1 176 ? -13.715 -3.328 19.605 1.00 87.81 176 PHE A CA 1
ATOM 1334 C C . PHE A 1 176 ? -14.738 -3.725 20.679 1.00 87.81 176 PHE A C 1
ATOM 1336 O O . PHE A 1 176 ? -15.553 -4.630 20.466 1.00 87.81 176 PHE A O 1
ATOM 1343 N N . GLY A 1 177 ? -14.662 -3.094 21.853 1.00 83.38 177 GLY A N 1
ATOM 1344 C CA . GLY A 1 177 ? -15.532 -3.414 22.988 1.00 83.38 177 GLY A CA 1
ATOM 1345 C C . GLY A 1 177 ? -15.517 -4.906 23.355 1.00 83.38 177 GLY A C 1
ATOM 1346 O O . GLY A 1 177 ? -14.465 -5.543 23.397 1.00 83.38 177 GLY A O 1
ATOM 1347 N N . GLU A 1 178 ? -16.699 -5.487 23.579 1.00 81.19 178 GLU A N 1
ATOM 1348 C CA . GLU A 1 178 ? -16.888 -6.908 23.925 1.00 81.19 178 GLU A CA 1
ATOM 1349 C C . GLU A 1 178 ? -16.923 -7.837 22.690 1.00 81.19 178 GLU A C 1
ATOM 1351 O O . GLU A 1 178 ? -17.656 -8.825 22.646 1.00 81.19 178 GLU A O 1
ATOM 1356 N N . GLY A 1 179 ? -16.121 -7.532 21.666 1.00 74.81 179 GLY A N 1
ATOM 1357 C CA . GLY A 1 179 ? -16.017 -8.340 20.445 1.00 74.81 179 GLY A CA 1
ATOM 1358 C C . GLY A 1 179 ? -16.947 -7.906 19.312 1.00 74.81 179 GLY A C 1
ATOM 1359 O O . GLY A 1 179 ? -17.155 -8.669 18.365 1.00 74.81 179 GLY A O 1
ATOM 1360 N N . GLU A 1 180 ? -17.478 -6.685 19.376 1.00 89.50 180 GLU A N 1
ATOM 1361 C CA . GLU A 1 180 ? -18.163 -6.058 18.248 1.00 89.50 180 GLU A CA 1
ATOM 1362 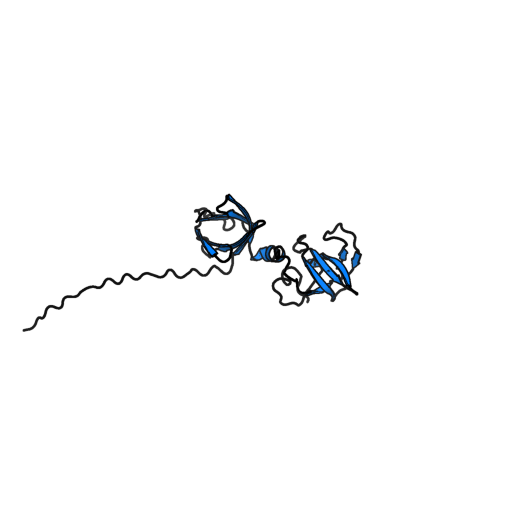C C . GLU A 1 180 ? -17.192 -5.854 17.081 1.00 89.50 180 GLU A C 1
ATOM 1364 O O . GLU A 1 180 ? -15.977 -5.766 17.269 1.00 89.50 180 GLU A O 1
ATOM 1369 N N . THR A 1 181 ? -17.717 -5.794 15.854 1.00 89.56 181 THR A N 1
ATOM 1370 C CA . THR A 1 181 ? -16.897 -5.603 14.650 1.00 89.56 181 THR A CA 1
ATOM 1371 C C . THR A 1 181 ? -17.465 -4.521 13.750 1.00 89.56 181 THR A C 1
ATOM 1373 O O . THR A 1 181 ? -18.672 -4.293 13.703 1.00 89.56 181 THR A O 1
ATOM 1376 N N . GLY A 1 182 ? -16.581 -3.853 13.018 1.00 92.38 182 GLY A N 1
ATOM 1377 C CA . GLY A 1 182 ? -16.956 -2.826 12.056 1.00 92.38 182 GLY A CA 1
ATOM 1378 C C . GLY A 1 182 ? -15.748 -2.310 11.291 1.00 92.38 182 GLY A C 1
ATOM 1379 O O . GLY A 1 182 ? -14.654 -2.867 11.396 1.00 92.38 182 GLY A O 1
ATOM 1380 N N . TYR A 1 183 ? -15.953 -1.256 10.510 1.00 93.44 183 TYR A N 1
ATOM 1381 C CA . TYR A 1 183 ? -14.935 -0.688 9.635 1.00 93.44 183 T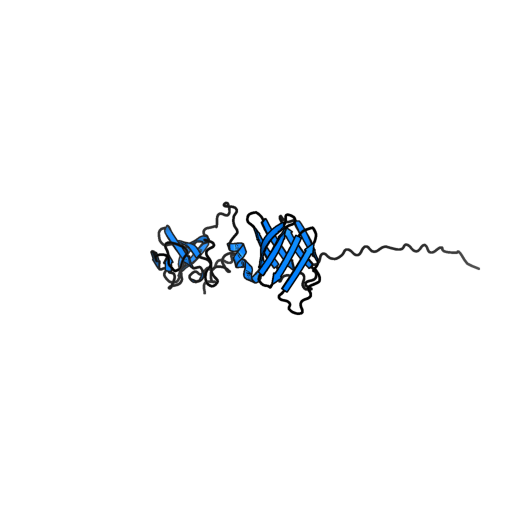YR A CA 1
ATOM 1382 C C . TYR A 1 183 ? -14.582 0.732 10.045 1.00 93.44 183 TYR A C 1
ATOM 1384 O O . TYR A 1 183 ? -15.468 1.550 10.286 1.00 93.44 183 TYR A O 1
ATOM 1392 N N . ILE A 1 184 ? -13.295 1.050 10.090 1.00 93.31 184 ILE A N 1
ATOM 1393 C CA . ILE A 1 184 ? -12.820 2.388 10.438 1.00 93.31 184 ILE A CA 1
ATOM 1394 C C . ILE A 1 184 ? -11.724 2.837 9.479 1.00 93.31 184 ILE A C 1
ATOM 1396 O O . ILE A 1 184 ? -10.938 2.034 8.978 1.00 93.31 184 ILE A O 1
ATOM 1400 N N . TRP A 1 185 ? -11.688 4.138 9.215 1.00 89.25 185 TRP A N 1
ATOM 1401 C CA . TRP A 1 185 ? -10.657 4.760 8.400 1.00 89.25 185 TRP A CA 1
ATOM 1402 C C . TRP A 1 185 ? -9.356 4.888 9.202 1.00 89.25 185 TRP A C 1
ATOM 1404 O O . TRP A 1 185 ? -9.364 5.422 10.310 1.00 89.25 185 TRP A O 1
ATOM 1414 N N . GLY A 1 186 ? -8.237 4.422 8.647 1.00 85.56 186 GLY A N 1
ATOM 1415 C CA . GLY A 1 186 ? -6.946 4.289 9.333 1.00 85.56 186 GLY A CA 1
ATOM 1416 C C . GLY A 1 186 ? -6.375 5.594 9.884 1.00 85.56 186 GLY A C 1
ATOM 1417 O O . GLY A 1 186 ? -5.652 5.581 10.875 1.00 85.56 186 GLY A O 1
ATOM 1418 N N . ALA A 1 187 ? -6.774 6.740 9.326 1.00 83.75 187 ALA A N 1
ATOM 1419 C CA . ALA A 1 187 ? -6.410 8.055 9.854 1.00 83.75 187 ALA A CA 1
ATOM 1420 C C . ALA A 1 187 ? -6.965 8.325 11.265 1.00 83.75 187 ALA A C 1
ATOM 1422 O O . ALA A 1 187 ? -6.514 9.255 11.934 1.00 83.75 187 ALA A O 1
ATOM 1423 N N . LEU A 1 188 ? -7.981 7.564 11.681 1.00 90.19 188 LEU A N 1
ATOM 1424 C CA . LEU A 1 188 ? -8.660 7.678 12.971 1.00 90.19 188 LEU A CA 1
ATOM 1425 C C . LEU A 1 188 ? -8.171 6.646 13.990 1.00 90.19 188 LEU A C 1
ATOM 1427 O O . LEU A 1 188 ? -8.750 6.552 15.074 1.00 90.19 188 LEU A O 1
ATOM 1431 N N . LEU A 1 189 ? -7.131 5.893 13.637 1.00 88.62 189 LEU A N 1
ATOM 1432 C CA . LEU A 1 189 ? -6.448 4.951 14.504 1.00 88.62 189 LEU A CA 1
ATOM 1433 C C . LEU A 1 189 ? -5.029 5.445 14.801 1.00 88.62 189 LEU A C 1
ATOM 1435 O O . LEU A 1 189 ? -4.428 6.181 14.008 1.00 88.62 189 LEU A O 1
ATOM 1439 N N . CYS A 1 190 ? -4.479 4.990 15.922 1.00 85.94 190 CYS A N 1
ATOM 1440 C CA . CYS A 1 190 ? -3.050 5.049 16.191 1.00 85.94 190 CYS A CA 1
ATOM 1441 C C . CYS A 1 190 ? -2.520 3.700 16.700 1.00 85.94 190 CYS A C 1
ATOM 1443 O O . CYS A 1 190 ? -3.286 2.873 17.195 1.00 85.94 190 CYS A O 1
ATOM 1445 N N . THR A 1 191 ? -1.215 3.466 16.581 1.00 81.12 191 THR A N 1
ATOM 1446 C CA . THR A 1 191 ? -0.535 2.314 17.182 1.00 81.12 191 THR A CA 1
ATOM 1447 C C . THR A 1 191 ? 0.841 2.701 17.729 1.00 81.12 191 THR A C 1
ATOM 1449 O O . THR A 1 191 ? 1.494 3.614 17.220 1.00 81.12 191 THR A O 1
ATOM 1452 N N . ASP A 1 192 ? 1.269 1.997 18.777 1.00 73.50 192 ASP A N 1
ATOM 1453 C CA . ASP A 1 192 ? 2.632 2.039 19.325 1.00 73.50 192 ASP A CA 1
ATOM 1454 C C . ASP A 1 192 ? 3.501 0.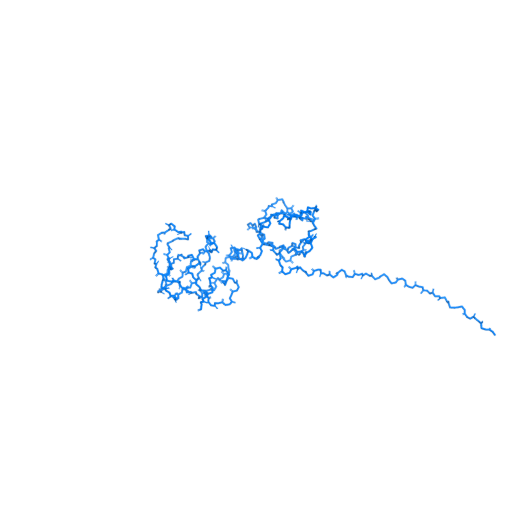889 18.800 1.00 73.50 192 ASP A C 1
ATOM 1456 O O . ASP A 1 192 ? 4.684 0.803 19.133 1.00 73.50 192 ASP A O 1
ATOM 1460 N N . ALA A 1 193 ? 2.915 -0.012 18.007 1.00 65.69 193 ALA A N 1
ATOM 1461 C CA . ALA A 1 193 ? 3.623 -1.144 17.447 1.00 65.69 193 ALA A CA 1
ATOM 1462 C C . ALA A 1 193 ? 4.754 -0.647 16.538 1.00 65.69 193 ALA A C 1
ATOM 1464 O O . ALA A 1 193 ? 4.525 0.112 15.592 1.00 65.69 193 ALA A O 1
ATOM 1465 N N . ASP A 1 194 ? 5.977 -1.107 16.805 1.00 59.72 194 ASP A N 1
ATOM 1466 C CA . ASP A 1 194 ? 7.130 -0.896 15.923 1.00 59.72 194 ASP A CA 1
ATOM 1467 C C . ASP A 1 194 ? 7.109 -1.915 14.773 1.00 59.72 194 ASP A C 1
ATOM 1469 O O . ASP A 1 194 ? 8.085 -2.600 14.484 1.00 59.72 194 ASP A O 1
ATOM 1473 N N . GLU A 1 195 ? 5.932 -2.053 14.163 1.00 55.66 195 GLU A N 1
ATOM 1474 C CA . GLU A 1 195 ? 5.665 -2.949 13.049 1.00 55.66 195 GLU A CA 1
ATOM 1475 C C . GLU A 1 195 ? 5.648 -2.102 11.768 1.00 55.66 195 GLU A C 1
ATOM 1477 O O . GLU A 1 195 ? 4.759 -1.251 11.612 1.00 55.66 195 GLU A O 1
ATOM 1482 N N . PRO A 1 196 ? 6.608 -2.302 10.843 1.00 50.66 196 PRO A N 1
ATOM 1483 C CA . PRO A 1 196 ? 6.746 -1.500 9.621 1.00 50.66 196 PRO A CA 1
ATOM 1484 C C . PRO A 1 196 ? 5.478 -1.445 8.749 1.00 50.66 196 PRO A C 1
ATOM 1486 O O . PRO A 1 196 ? 5.282 -0.520 7.960 1.00 50.66 196 PRO A O 1
ATOM 1489 N N . GLU A 1 197 ? 4.616 -2.452 8.886 1.00 51.34 197 GLU A N 1
ATOM 1490 C CA . GLU A 1 197 ? 3.378 -2.629 8.123 1.00 51.34 197 GLU A CA 1
ATOM 1491 C C . GLU A 1 197 ? 2.217 -1.762 8.655 1.00 51.34 197 GLU A C 1
ATOM 1493 O O . GLU A 1 197 ? 1.330 -1.357 7.899 1.00 51.34 197 GLU A O 1
ATOM 1498 N N . LEU A 1 198 ? 2.227 -1.431 9.952 1.00 54.47 198 LEU A N 1
ATOM 1499 C CA . LEU A 1 198 ? 1.173 -0.647 10.608 1.00 54.47 198 LEU A CA 1
ATOM 1500 C C . LEU A 1 198 ? 1.553 0.813 10.812 1.00 54.47 198 LEU A C 1
ATOM 1502 O O . LEU A 1 198 ? 0.705 1.687 10.642 1.00 54.47 198 LEU A O 1
ATOM 1506 N N . ASN A 1 199 ? 2.817 1.094 11.135 1.00 49.78 199 ASN A N 1
ATOM 1507 C CA . ASN A 1 199 ? 3.302 2.449 11.438 1.00 49.78 199 ASN A CA 1
ATOM 1508 C C . ASN A 1 199 ? 3.252 3.421 10.236 1.00 49.78 199 ASN A C 1
ATOM 1510 O O . ASN A 1 199 ? 3.546 4.611 10.357 1.00 49.78 199 ASN A O 1
ATOM 1514 N N . THR A 1 200 ? 2.872 2.902 9.074 1.00 50.78 200 THR A N 1
ATOM 1515 C CA . THR A 1 200 ? 2.795 3.570 7.775 1.00 50.78 200 THR A CA 1
ATOM 1516 C C . THR A 1 200 ? 1.376 3.631 7.211 1.00 50.78 200 THR A C 1
ATOM 1518 O O . THR A 1 200 ? 1.119 4.384 6.271 1.00 50.78 200 THR A O 1
ATOM 1521 N N . THR A 1 201 ? 0.445 2.865 7.782 1.00 59.69 201 THR A N 1
ATOM 1522 C CA . THR A 1 201 ? -0.966 2.786 7.370 1.00 59.69 201 THR A CA 1
ATOM 1523 C C . THR A 1 201 ? -1.923 3.289 8.452 1.00 59.69 201 THR A C 1
ATOM 1525 O O . THR A 1 201 ? -3.077 3.625 8.169 1.00 59.69 201 THR A O 1
ATOM 1528 N N . VAL A 1 202 ? -1.417 3.399 9.677 1.00 66.94 202 VAL A N 1
ATOM 1529 C CA . VAL A 1 202 ? -2.052 3.928 10.878 1.00 66.94 202 VAL A CA 1
ATOM 1530 C C . VAL A 1 202 ? -1.065 4.903 11.530 1.00 66.94 202 VAL A C 1
ATOM 1532 O O . VAL A 1 202 ? 0.149 4.794 11.362 1.00 66.94 202 VAL A O 1
ATOM 1535 N N . ARG A 1 203 ? -1.565 5.920 12.237 1.00 76.12 203 ARG A N 1
ATOM 1536 C CA . ARG A 1 203 ? -0.694 6.925 12.869 1.00 76.12 203 ARG A CA 1
ATOM 1537 C C . ARG A 1 203 ? 0.086 6.316 14.036 1.00 76.12 203 ARG A C 1
ATOM 1539 O O . ARG A 1 203 ? -0.361 5.355 14.652 1.00 76.12 203 ARG A O 1
ATOM 1546 N N . ARG A 1 204 ? 1.211 6.925 14.409 1.00 77.94 204 ARG A N 1
ATOM 1547 C CA . ARG A 1 204 ? 1.836 6.643 15.708 1.00 77.94 204 ARG A CA 1
ATOM 1548 C C . ARG A 1 204 ? 0.977 7.241 16.825 1.00 77.94 204 ARG A C 1
ATOM 1550 O O . ARG A 1 204 ? 0.470 8.351 16.644 1.00 77.94 204 ARG A O 1
ATOM 1557 N N . CYS A 1 205 ? 0.796 6.536 17.942 1.00 78.12 205 CYS A N 1
ATOM 1558 C CA . CYS A 1 205 ? 0.233 7.176 19.133 1.00 78.12 205 CYS A CA 1
ATOM 1559 C C . CYS A 1 205 ? 1.252 8.189 19.702 1.00 78.12 205 CYS A C 1
ATOM 1561 O O . CYS A 1 205 ? 2.458 8.064 19.469 1.00 78.12 205 CYS A O 1
ATOM 1563 N N . ASN A 1 206 ? 0.756 9.252 20.343 1.00 68.50 206 ASN A N 1
ATOM 1564 C CA . ASN A 1 206 ? 1.587 10.329 20.900 1.00 68.50 206 ASN A CA 1
ATOM 1565 C C . ASN A 1 206 ? 2.123 9.984 22.289 1.00 68.50 206 ASN A C 1
ATOM 1567 O O . ASN A 1 206 ? 1.354 9.385 23.072 1.00 68.50 206 ASN A O 1
#

Secondary structure (DSSP, 8-state):
---PPP----------------PPPTT-EEEEEETTEEEEEEEPTTSSEEEEEETTEEEEEEB-S---SSTTEEEEEETTEEEEEETTEEEEEPTTS-EEEEEEHHHHHHHHTT---STT-----EEEEE-TTEEEESSSSTTSPEEEEEPTT-EEEEEEEEEEEETTEEEEEEEETTTEEEEEEGGGEEE----TTTTTTSEEP-